Protein AF-0000000067843342 (afdb_homodimer)

InterPro domains:
  IPR032710 NTF2-like domain superfamily [SSF54427] (3-127)
  IPR037401 SnoaL-like domain [PF13474] (9-128)

Foldseek 3Di:
DDDPVQVQVVVLVVQLLVCVQVVPLCSNLVQADQQAWEAAADDDRIAGGSVRVSVVSVVVSVVDDAGKAWDWAPWDKDDDDFKIKIKTKIWIDGPVDSVGIFIKIKIWMWGDDPNGIHTRYIHIHFDADPVVRHGDGHDDD/DDDPVQVQVVVLVVQLLVCVQVVPLCSNLVQADQQAWEAAADDDRIDGGSVRVSVVSVVVSVVDDARKAWDWAPWDKDDDDFKIKIKTKIWIDGPVDSVGIFIKIKIWMWGDDPNGIHTRYIHIHFDADPVVRHGDGHDDD

pLDDT: mean 95.69, std 4.6, range [72.44, 98.94]

Sequence (282 aa):
MSTAAESEIRQLIERWMQAVRDRDIPGIIAPYADDIVAFDAIQALQFKGKSAYTAHWEMCMGMCTGPMVFELAQLTVHAAGDLALAHWLNRCGPGDDESQCGFMRATVGYRRQGGQWQVIHEHWSAPFDMETQKALFDLKPMSTAAESEIRQLIERWMQAVRDRDIPGIIAPYADDIVAFDAIQALQFKGKSAYTAHWEMCMGMCTGPMVFELAQLTVHAAGDLALAHWLNRCGPGDDESQCGFMRATVGYRRQGGQWQVIHEHWSAPFDMETQKALFDLKP

Radius of gyration: 18.17 Å; Cα contacts (8 Å, |Δi|>4): 603; chains: 2; bounding box: 48×44×40 Å

Nearest PDB structures (foldseek):
  3f7s-assembly1_A-2  TM=9.882E-01  e=3.149E-25  Pseudomonas putida KT2440
  2rgq-assembly1_A  TM=8.601E-01  e=6.912E-08  Nostoc punctiforme PCC 73102
  3gwr-assembly1_A  TM=8.677E-01  e=5.207E-08  Thiobacillus denitrificans ATCC 25259
  3h51-assembly1_B  TM=7.986E-01  e=3.572E-07  Xanthomonas campestris pv. campestris
  4j9a-assembly4_D  TM=7.157E-01  e=4.836E-06  Pseudomonas aeruginosa PAO1

Organism: Pseudomonas putida (strain ATCC 47054 / DSM 6125 / CFBP 8728 / NCIMB 11950 / KT2440) (NCBI:txid160488)

Secondary structure (DSSP, 8-state):
---HHHHHHHHHHHHHHHHHHTT-HHHHHTTEEEEEEEE-SBS-S-EESHHHHHHHHHHHHHH--S-EEEEEEEEEEEEETTEEEEEEEEEEEETT-GGG-EEEEEEEEEEEETTEEEEEEEEEE--B-TTT-BB------/---HHHHHHHHHHHHHHHHHHTT-HHHHHTTEEEEEEEE-SBS-S-EESHHHHHHHHHHHHHH--S-EEEEEEEEEEEEETTEEEEEEEEEEEETT-GGG-EEEEEEEEEEEETTEEEEEEEEEE--B-TTT-BBP-----

Structure (mmCIF, N/CA/C/O backbone):
data_AF-0000000067843342-model_v1
#
loop_
_entity.id
_entity.type
_entity.pdbx_description
1 polymer 'SnoaL-like domain-containing protein'
#
loop_
_atom_site.group_PDB
_atom_site.id
_atom_site.type_symbol
_atom_site.label_atom_id
_atom_site.label_alt_id
_atom_site.label_comp_id
_atom_site.label_asym_id
_atom_site.label_entity_id
_atom_site.label_seq_id
_atom_site.pdbx_PDB_ins_code
_atom_site.Cartn_x
_atom_site.Cartn_y
_atom_site.Cartn_z
_atom_site.occupancy
_atom_site.B_iso_or_equiv
_atom_site.auth_seq_id
_atom_site.auth_comp_id
_atom_site.auth_asym_id
_atom_site.auth_atom_id
_atom_site.pdbx_PDB_model_num
ATOM 1 N N . MET A 1 1 ? -6.754 -10.453 -22.312 1 72.69 1 MET A N 1
ATOM 2 C CA . MET A 1 1 ? -7.949 -10.992 -21.672 1 72.69 1 MET A CA 1
ATOM 3 C C . MET A 1 1 ? -7.68 -11.32 -20.203 1 72.69 1 MET A C 1
ATOM 5 O O . MET A 1 1 ? -6.625 -11.867 -19.875 1 72.69 1 MET A O 1
ATOM 9 N N . SER A 1 2 ? -8.508 -10.797 -19.188 1 81.06 2 SER A N 1
ATOM 10 C CA . SER A 1 2 ? -8.344 -11.102 -17.766 1 81.06 2 SER A CA 1
ATOM 11 C C . SER A 1 2 ? -8.594 -12.578 -17.484 1 81.06 2 SER A C 1
ATOM 13 O O . SER A 1 2 ? -9.438 -13.203 -18.125 1 81.06 2 SER A O 1
ATOM 15 N N . THR A 1 3 ? -7.773 -13.18 -16.719 1 91.5 3 THR A N 1
ATOM 16 C CA . THR A 1 3 ? -7.965 -14.562 -16.297 1 91.5 3 THR A CA 1
ATOM 17 C C . THR A 1 3 ? -9.211 -14.695 -15.43 1 91.5 3 THR A C 1
ATOM 19 O O . THR A 1 3 ? -9.773 -13.695 -14.984 1 91.5 3 THR A O 1
ATOM 22 N N . ALA A 1 4 ? -9.711 -15.984 -15.32 1 95.25 4 ALA A N 1
ATOM 23 C CA . ALA A 1 4 ? -10.859 -16.25 -14.461 1 95.25 4 ALA A CA 1
ATOM 24 C C . ALA A 1 4 ? -10.625 -15.703 -13.055 1 95.25 4 ALA A C 1
ATOM 26 O O . ALA A 1 4 ? -11.523 -15.102 -12.453 1 95.25 4 ALA A O 1
ATOM 27 N N . ALA A 1 5 ? -9.406 -15.938 -12.516 1 96.38 5 ALA A N 1
ATOM 28 C CA . ALA A 1 5 ? -9.055 -15.469 -11.18 1 96.38 5 ALA A CA 1
ATOM 29 C C . ALA A 1 5 ? -9.117 -13.945 -11.102 1 96.38 5 ALA A C 1
ATOM 31 O O . ALA A 1 5 ? -9.633 -13.391 -10.133 1 96.38 5 ALA A O 1
ATOM 32 N N . GLU A 1 6 ? -8.594 -13.242 -12.094 1 97.75 6 GLU A N 1
ATOM 33 C CA . GLU A 1 6 ? -8.641 -11.789 -12.125 1 97.75 6 GLU A CA 1
ATOM 34 C C . GLU A 1 6 ? -10.086 -11.281 -12.164 1 97.75 6 GLU A C 1
ATOM 36 O O . GLU A 1 6 ? -10.422 -10.297 -11.508 1 97.75 6 GLU A O 1
ATOM 41 N N . SER A 1 7 ? -10.914 -11.945 -12.93 1 97.62 7 SER A N 1
ATOM 42 C CA . SER A 1 7 ? -12.32 -11.578 -13.008 1 97.62 7 SER A CA 1
ATOM 43 C C . SER A 1 7 ? -13.016 -11.758 -11.656 1 97.62 7 SER A C 1
ATOM 45 O O . SER A 1 7 ? -13.836 -10.93 -11.258 1 97.62 7 SER A O 1
ATOM 47 N N . GLU A 1 8 ? -12.719 -12.852 -10.984 1 97.69 8 GLU A N 1
ATOM 48 C CA . GLU A 1 8 ? -13.281 -13.094 -9.656 1 97.69 8 GLU A CA 1
ATOM 49 C C . GLU A 1 8 ? -12.875 -12 -8.672 1 97.69 8 GLU A C 1
ATOM 51 O O . GLU A 1 8 ? -13.695 -11.547 -7.871 1 97.69 8 GLU A O 1
ATOM 56 N N . ILE A 1 9 ? -11.633 -11.57 -8.742 1 98.62 9 ILE A N 1
ATOM 57 C CA . ILE A 1 9 ? -11.125 -10.523 -7.867 1 98.62 9 ILE A CA 1
ATOM 58 C C . ILE A 1 9 ? -11.828 -9.203 -8.188 1 98.62 9 ILE A C 1
ATOM 60 O O . ILE A 1 9 ? -12.227 -8.469 -7.273 1 98.62 9 ILE A O 1
ATOM 64 N N . ARG A 1 10 ? -12 -8.891 -9.477 1 98.44 10 ARG A N 1
ATOM 65 C CA . ARG A 1 10 ? -12.695 -7.664 -9.867 1 98.44 10 ARG A CA 1
ATOM 66 C C . ARG A 1 10 ? -14.125 -7.652 -9.336 1 98.44 10 ARG A C 1
ATOM 68 O O . ARG A 1 10 ? -14.602 -6.625 -8.852 1 98.44 10 ARG A O 1
ATOM 75 N N . GLN A 1 11 ? -14.773 -8.758 -9.414 1 98 11 GLN A N 1
ATOM 76 C CA . GLN A 1 11 ? -16.141 -8.867 -8.898 1 98 11 GLN A CA 1
ATOM 77 C C . GLN A 1 11 ? -16.156 -8.695 -7.383 1 98 11 GLN A C 1
ATOM 79 O O . GLN A 1 11 ? -17.062 -8.055 -6.84 1 98 11 GLN A O 1
ATOM 84 N N . LEU A 1 12 ? -15.211 -9.32 -6.723 1 98.38 12 LEU A N 1
ATOM 85 C CA . LEU A 1 12 ? -15.094 -9.18 -5.277 1 98.38 12 LEU A CA 1
ATOM 86 C C . LEU A 1 12 ? -14.906 -7.719 -4.883 1 98.38 12 LEU A C 1
ATOM 88 O O . LEU A 1 12 ? -15.523 -7.242 -3.928 1 98.38 12 LEU A O 1
ATOM 92 N N . ILE A 1 13 ? -14.062 -7.02 -5.621 1 98.81 13 ILE A N 1
ATOM 93 C CA . ILE A 1 13 ? -13.805 -5.613 -5.344 1 98.81 13 ILE A CA 1
ATOM 94 C C . ILE A 1 13 ? -15.07 -4.793 -5.57 1 98.81 13 ILE A C 1
ATOM 96 O O . ILE A 1 13 ? -15.414 -3.928 -4.758 1 98.81 13 ILE A O 1
ATOM 100 N N . GLU A 1 14 ? -15.781 -5.051 -6.605 1 98.31 14 GLU A N 1
ATOM 101 C CA . GLU A 1 14 ? -17.016 -4.332 -6.902 1 98.31 14 GLU A CA 1
ATOM 102 C C . GLU A 1 14 ? -18.047 -4.516 -5.789 1 98.31 14 GLU A C 1
ATOM 104 O O . GLU A 1 14 ? -18.688 -3.555 -5.363 1 98.31 14 GLU A O 1
ATOM 109 N N . ARG A 1 15 ? -18.203 -5.746 -5.383 1 98.31 15 ARG A N 1
ATOM 110 C CA . ARG A 1 15 ? -19.125 -6.027 -4.289 1 98.31 15 ARG A CA 1
ATOM 111 C C . ARG A 1 15 ? -18.688 -5.316 -3.012 1 98.31 15 ARG A C 1
ATOM 113 O O . ARG A 1 15 ? -19.531 -4.785 -2.275 1 98.31 15 ARG A O 1
ATOM 120 N N . TRP A 1 16 ? -17.438 -5.367 -2.748 1 98.69 16 TRP A N 1
ATOM 121 C CA . TRP A 1 16 ? -16.891 -4.719 -1.554 1 98.69 16 TRP A CA 1
ATOM 122 C C . TRP A 1 16 ? -17.141 -3.215 -1.598 1 98.69 16 TRP A C 1
ATOM 124 O O . TRP A 1 16 ? -17.531 -2.613 -0.599 1 98.69 16 TRP A O 1
ATOM 134 N N . MET A 1 17 ? -16.922 -2.6 -2.725 1 98.12 17 MET A N 1
ATOM 135 C CA . MET A 1 17 ? -17.156 -1.17 -2.902 1 98.12 17 MET A CA 1
ATOM 136 C C . MET A 1 17 ? -18.609 -0.812 -2.59 1 98.12 17 MET A C 1
ATOM 138 O O . MET A 1 17 ? -18.875 0.194 -1.93 1 98.12 17 MET A O 1
ATOM 142 N N . GLN A 1 18 ? -19.469 -1.615 -3.104 1 97.62 18 GLN A N 1
ATOM 143 C CA . GLN A 1 18 ? -20.875 -1.386 -2.834 1 97.62 18 GLN A CA 1
ATOM 144 C C . GLN A 1 18 ? -21.188 -1.503 -1.344 1 97.62 18 GLN A C 1
ATOM 146 O O . GLN A 1 18 ? -21.969 -0.72 -0.801 1 97.62 18 GLN A O 1
ATOM 151 N N . ALA A 1 19 ? -20.609 -2.52 -0.667 1 97.81 19 ALA A N 1
ATOM 152 C CA . ALA A 1 19 ? -20.781 -2.674 0.774 1 97.81 19 ALA A CA 1
ATOM 153 C C . ALA A 1 19 ? -20.328 -1.424 1.52 1 97.81 19 ALA A C 1
ATOM 155 O O . ALA A 1 19 ? -20.969 -0.996 2.482 1 97.81 19 ALA A O 1
ATOM 156 N N . VAL A 1 20 ? -19.219 -0.794 1.142 1 97 20 VAL A N 1
ATOM 157 C CA . VAL A 1 20 ? -18.703 0.422 1.769 1 97 20 VAL A CA 1
ATOM 158 C C . VAL A 1 20 ? -19.703 1.563 1.56 1 97 20 VAL A C 1
ATOM 160 O O . VAL A 1 20 ? -20.078 2.254 2.512 1 97 20 VAL A O 1
ATOM 163 N N . ARG A 1 21 ? -20.188 1.735 0.345 1 95.31 21 ARG A N 1
ATOM 164 C CA . ARG A 1 21 ? -21.125 2.812 0.047 1 95.31 21 ARG A CA 1
ATOM 165 C C . ARG A 1 21 ? -22.422 2.639 0.827 1 95.31 21 ARG A C 1
ATOM 167 O O . ARG A 1 21 ? -23.047 3.621 1.221 1 95.31 21 ARG A O 1
ATOM 174 N N . ASP A 1 22 ? -22.781 1.417 1.059 1 94.69 22 ASP A N 1
ATOM 175 C CA . ASP A 1 22 ? -24.016 1.106 1.792 1 94.69 22 ASP A CA 1
ATOM 176 C C . ASP A 1 22 ? -23.766 1.147 3.299 1 94.69 22 ASP A C 1
ATOM 178 O O . ASP A 1 22 ? -24.703 0.966 4.086 1 94.69 22 ASP A O 1
ATOM 182 N N . ARG A 1 23 ? -22.562 1.265 3.697 1 94.56 23 ARG A N 1
ATOM 183 C CA . ARG A 1 23 ? -22.172 1.222 5.105 1 94.56 23 ARG A CA 1
ATOM 184 C C . ARG A 1 23 ? -22.562 -0.112 5.734 1 94.56 23 ARG A C 1
ATOM 186 O O . ARG A 1 23 ? -23.078 -0.149 6.852 1 94.56 23 ARG A O 1
ATOM 193 N N . ASP A 1 24 ? -22.438 -1.114 4.957 1 95.94 24 ASP A N 1
ATOM 194 C CA . ASP A 1 24 ? -22.734 -2.484 5.363 1 95.94 24 ASP A CA 1
ATOM 195 C C . ASP A 1 24 ? -21.516 -3.152 5.984 1 95.94 24 ASP A C 1
ATOM 197 O O . ASP A 1 24 ? -20.766 -3.848 5.297 1 95.94 24 ASP A O 1
ATOM 201 N N . ILE A 1 25 ? -21.344 -3.045 7.305 1 96.94 25 ILE A N 1
ATOM 202 C CA . ILE A 1 25 ? -20.141 -3.494 7.996 1 96.94 25 ILE A CA 1
ATOM 203 C C . ILE A 1 25 ? -19.953 -4.996 7.789 1 96.94 25 ILE A C 1
ATOM 205 O O . ILE A 1 25 ? -18.875 -5.449 7.402 1 96.94 25 ILE A O 1
ATOM 209 N N . PRO A 1 26 ? -20.953 -5.82 7.941 1 98 26 PRO A N 1
ATOM 210 C CA . PRO A 1 26 ? -20.766 -7.246 7.68 1 98 26 PRO A CA 1
ATOM 211 C C . PRO A 1 26 ? -20.281 -7.523 6.258 1 98 26 PRO A C 1
ATOM 213 O O . PRO A 1 26 ? -19.438 -8.398 6.047 1 98 26 PRO A O 1
ATOM 216 N N . GLY A 1 27 ? -20.828 -6.812 5.281 1 98.31 27 GLY A N 1
ATOM 217 C CA . GLY A 1 27 ? -20.375 -6.961 3.902 1 98.31 27 GLY A CA 1
ATOM 218 C C . GLY A 1 27 ? -18.938 -6.523 3.689 1 98.31 27 GLY A C 1
ATOM 219 O O . GLY A 1 27 ? -18.234 -7.086 2.852 1 98.31 27 GLY A O 1
ATOM 220 N N . ILE A 1 28 ? -18.547 -5.465 4.43 1 98.38 28 ILE A N 1
ATOM 221 C CA . ILE A 1 28 ? -17.203 -4.93 4.324 1 98.38 28 ILE A CA 1
ATOM 222 C C . ILE A 1 28 ? -16.203 -5.945 4.867 1 98.38 28 ILE A C 1
ATOM 224 O O . ILE A 1 28 ? -15.172 -6.211 4.238 1 98.38 28 ILE A O 1
ATOM 228 N N . ILE A 1 29 ? -16.469 -6.582 5.945 1 98.19 29 ILE A N 1
ATOM 229 C CA . ILE A 1 29 ? -15.438 -7.367 6.617 1 98.19 29 ILE A CA 1
ATOM 230 C C . ILE A 1 29 ? -15.492 -8.812 6.125 1 98.19 29 ILE A C 1
ATOM 232 O O . ILE A 1 29 ? -14.57 -9.594 6.375 1 98.19 29 ILE A O 1
ATOM 236 N N . ALA A 1 30 ? -16.531 -9.234 5.414 1 97.81 30 ALA A N 1
ATOM 237 C CA . ALA A 1 30 ? -16.781 -10.609 4.988 1 97.81 30 ALA A CA 1
ATOM 238 C C . ALA A 1 30 ? -15.578 -11.18 4.238 1 97.81 30 ALA A C 1
ATOM 240 O O . ALA A 1 30 ? -15.164 -12.312 4.484 1 97.81 30 ALA A O 1
ATOM 241 N N . PRO A 1 31 ? -14.992 -10.422 3.41 1 98.31 31 PRO A N 1
ATOM 242 C CA . PRO A 1 31 ? -13.922 -11.039 2.623 1 98.31 31 PRO A CA 1
ATOM 243 C C . PRO A 1 31 ? -12.586 -11.055 3.357 1 98.31 31 PRO A C 1
ATOM 245 O O . PRO A 1 31 ? -11.602 -11.609 2.852 1 98.31 31 PRO A O 1
ATOM 248 N N . TYR A 1 32 ? -12.477 -10.469 4.531 1 98.56 32 TYR A N 1
ATOM 249 C CA . TYR A 1 32 ? -11.195 -10.383 5.223 1 98.56 32 TYR A CA 1
ATOM 250 C C . TYR A 1 32 ? -10.781 -11.734 5.777 1 98.56 32 TYR A C 1
ATOM 252 O O . TYR A 1 32 ? -11.609 -12.477 6.316 1 98.56 32 TYR A O 1
ATOM 260 N N . ALA A 1 33 ? -9.562 -12.117 5.602 1 98.44 33 ALA A N 1
ATOM 261 C CA . ALA A 1 33 ? -8.992 -13.258 6.324 1 98.44 33 ALA A CA 1
ATOM 262 C C . ALA A 1 33 ? -8.922 -12.969 7.824 1 98.44 33 ALA A C 1
ATOM 264 O O . ALA A 1 33 ? -8.781 -11.82 8.234 1 98.44 33 ALA A O 1
ATOM 265 N N . ASP A 1 34 ? -8.914 -13.992 8.641 1 97.5 34 ASP A N 1
ATOM 266 C CA . ASP A 1 34 ? -8.859 -13.844 10.094 1 97.5 34 ASP A CA 1
ATOM 267 C C . ASP A 1 34 ? -7.555 -13.172 10.523 1 97.5 34 ASP A C 1
ATOM 269 O O . ASP A 1 34 ? -7.531 -12.414 11.492 1 97.5 34 ASP A O 1
ATOM 273 N N . ASP A 1 35 ? -6.477 -13.414 9.789 1 97.69 35 ASP A N 1
ATOM 274 C CA . ASP A 1 35 ? -5.156 -12.922 10.18 1 97.69 35 ASP A CA 1
ATOM 275 C C . ASP A 1 35 ? -4.715 -11.766 9.281 1 97.69 35 ASP A C 1
ATOM 277 O O . ASP A 1 35 ? -3.52 -11.562 9.062 1 97.69 35 ASP A O 1
ATOM 281 N N . ILE A 1 36 ? -5.672 -11.039 8.695 1 98.62 36 ILE A N 1
ATOM 282 C CA . ILE A 1 36 ? -5.363 -9.891 7.84 1 98.62 36 ILE A CA 1
ATOM 283 C C . ILE A 1 36 ? -4.426 -8.938 8.578 1 98.62 36 ILE A C 1
ATOM 285 O O . ILE A 1 36 ? -4.562 -8.734 9.789 1 98.62 36 ILE A O 1
ATOM 289 N N . VAL A 1 37 ? -3.496 -8.398 7.91 1 98.88 37 VAL A N 1
ATOM 290 C CA . VAL A 1 37 ? -2.723 -7.238 8.336 1 98.88 37 VAL A CA 1
ATOM 291 C C . VAL A 1 37 ? -3.07 -6.035 7.457 1 98.88 37 VAL A C 1
ATOM 293 O O . VAL A 1 37 ? -2.857 -6.062 6.242 1 98.88 37 VAL A O 1
ATOM 296 N N . ALA A 1 38 ? -3.586 -5.008 8.094 1 98.88 38 ALA A N 1
ATOM 297 C CA . ALA A 1 38 ? -4.07 -3.861 7.328 1 98.88 38 ALA A CA 1
ATOM 298 C C . ALA A 1 38 ? -3.295 -2.596 7.688 1 98.88 38 ALA A C 1
ATOM 300 O O . ALA A 1 38 ? -3 -2.354 8.859 1 98.88 38 ALA A O 1
ATOM 301 N N . PHE A 1 39 ? -2.842 -1.889 6.707 1 98.88 39 PHE A N 1
ATOM 302 C CA . PHE A 1 39 ? -2.307 -0.535 6.793 1 98.88 39 PHE A CA 1
ATOM 303 C C . PHE A 1 39 ? -3.348 0.488 6.352 1 98.88 39 PHE A C 1
ATOM 305 O O . PHE A 1 39 ? -3.408 0.85 5.172 1 98.88 39 PHE A O 1
ATOM 312 N N . ASP A 1 40 ? -4.238 0.906 7.273 1 98.38 40 ASP A N 1
ATOM 313 C CA . ASP A 1 40 ? -5.238 1.904 6.918 1 98.38 40 ASP A CA 1
ATOM 314 C C . ASP A 1 40 ? -4.633 3.305 6.883 1 98.38 40 ASP A C 1
ATOM 316 O O . ASP A 1 40 ? -3.523 3.52 7.375 1 98.38 40 ASP A O 1
ATOM 320 N N . ALA A 1 41 ? -5.371 4.27 6.344 1 97.19 41 ALA A N 1
ATOM 321 C CA . ALA A 1 41 ? -4.852 5.617 6.113 1 97.19 41 ALA A CA 1
ATOM 322 C C . ALA A 1 41 ? -4.777 6.406 7.418 1 97.19 41 ALA A C 1
ATOM 324 O O . ALA A 1 41 ? -4.004 7.359 7.531 1 97.19 41 ALA A O 1
ATOM 325 N N . ILE A 1 42 ? -5.566 5.941 8.391 1 94.19 42 ILE A N 1
ATOM 326 C CA . ILE A 1 42 ? -5.699 6.855 9.523 1 94.19 42 ILE A CA 1
ATOM 327 C C . ILE A 1 42 ? -5.41 6.113 10.828 1 94.19 42 ILE A C 1
ATOM 329 O O . ILE A 1 42 ? -5.613 4.902 10.914 1 94.19 42 ILE A O 1
ATOM 333 N N . GLN A 1 43 ? -4.836 6.828 11.734 1 92.31 43 GLN A N 1
ATOM 334 C CA . GLN A 1 43 ? -4.82 6.59 13.18 1 92.31 43 GLN A CA 1
ATOM 335 C C . GLN A 1 43 ? -3.684 5.648 13.57 1 92.31 43 GLN A C 1
ATOM 337 O O . GLN A 1 43 ? -2.83 6.004 14.383 1 92.31 43 GLN A O 1
ATOM 342 N N . ALA A 1 44 ? -3.656 4.383 13.07 1 96 44 ALA A N 1
ATOM 343 C CA . ALA A 1 44 ? -2.703 3.4 13.578 1 96 44 ALA A CA 1
ATOM 344 C C . ALA A 1 44 ? -1.692 3.006 12.508 1 96 44 ALA A C 1
ATOM 346 O O . ALA A 1 44 ? -1.978 3.104 11.312 1 96 44 ALA A O 1
ATOM 347 N N . LEU A 1 45 ? -0.603 2.59 12.977 1 98 45 LEU A N 1
ATOM 348 C CA . LEU A 1 45 ? 0.448 2.105 12.086 1 98 45 LEU A CA 1
ATOM 349 C C . LEU A 1 45 ? -0.011 0.862 11.336 1 98 45 LEU A C 1
ATOM 351 O O . LEU A 1 45 ? 0.314 0.691 10.156 1 98 45 LEU A O 1
ATOM 355 N N . GLN A 1 46 ? -0.703 -0.006 12.008 1 98.62 46 GLN A N 1
ATOM 356 C CA . GLN A 1 46 ? -1.224 -1.235 11.422 1 98.62 46 GLN A CA 1
ATOM 357 C C . GLN A 1 46 ? -2.334 -1.83 12.281 1 98.62 46 GLN A C 1
ATOM 359 O O . GLN A 1 46 ? -2.438 -1.524 13.469 1 98.62 46 GLN A O 1
ATOM 364 N N . PHE A 1 47 ? -3.205 -2.604 11.695 1 98.62 47 PHE A N 1
ATOM 365 C CA . PHE A 1 47 ? -4.199 -3.447 12.344 1 98.62 47 PHE A CA 1
ATOM 366 C C . PHE A 1 47 ? -3.939 -4.918 12.047 1 98.62 47 PHE A C 1
ATOM 368 O O . PHE A 1 47 ? -3.812 -5.309 10.883 1 98.62 47 PHE A O 1
ATOM 375 N N . LYS A 1 48 ? -3.857 -5.703 13.125 1 98.44 48 LYS A N 1
ATOM 376 C CA . LYS A 1 48 ? -3.625 -7.137 12.969 1 98.44 48 LYS A CA 1
ATOM 377 C C . LYS A 1 48 ? -4.859 -7.938 13.367 1 98.44 48 LYS A C 1
ATOM 379 O O . LYS A 1 48 ? -5.289 -7.887 14.523 1 98.44 48 LYS A O 1
ATOM 384 N N . GLY A 1 49 ? -5.344 -8.602 12.344 1 98.62 49 GLY A N 1
ATOM 385 C CA . GLY A 1 49 ? -6.492 -9.461 12.594 1 98.62 49 GLY A CA 1
ATOM 386 C C . GLY A 1 49 ? -7.812 -8.812 12.227 1 98.62 49 GLY A C 1
ATOM 387 O O . GLY A 1 49 ? -7.973 -7.602 12.359 1 98.62 49 GLY A O 1
ATOM 388 N N . LYS A 1 50 ? -8.75 -9.672 11.914 1 98.38 50 LYS A N 1
ATOM 389 C CA . LYS A 1 50 ? -10.062 -9.258 11.422 1 98.38 50 LYS A CA 1
ATOM 390 C C . LYS A 1 50 ? -10.836 -8.492 12.492 1 98.38 50 LYS A C 1
ATOM 392 O O . LYS A 1 50 ? -11.508 -7.5 12.188 1 98.38 50 LYS A O 1
ATOM 397 N N . SER A 1 51 ? -10.75 -8.898 13.68 1 98.25 51 SER A N 1
ATOM 398 C CA . SER A 1 51 ? -11.484 -8.25 14.766 1 98.25 51 SER A CA 1
ATOM 399 C C . SER A 1 51 ? -11.039 -6.805 14.945 1 98.25 51 SER A C 1
ATOM 401 O O . SER A 1 51 ? -11.867 -5.895 15 1 98.25 51 SER A O 1
ATOM 403 N N . ALA A 1 52 ? -9.734 -6.586 15.031 1 98.25 52 ALA A N 1
ATOM 404 C CA . ALA A 1 52 ? -9.188 -5.238 15.203 1 98.25 52 ALA A CA 1
ATOM 405 C C . ALA A 1 52 ? -9.578 -4.34 14.031 1 98.25 52 ALA A C 1
ATOM 407 O O . ALA A 1 52 ? -9.93 -3.174 14.234 1 98.25 52 ALA A O 1
ATOM 408 N N . TYR A 1 53 ? -9.578 -4.875 12.883 1 98.5 53 TYR A N 1
ATOM 409 C CA . TYR A 1 53 ? -9.867 -4.062 11.711 1 98.5 53 TYR A CA 1
ATOM 410 C C . TYR A 1 53 ? -11.359 -3.783 11.586 1 98.5 53 TYR A C 1
ATOM 412 O O . TYR A 1 53 ? -11.766 -2.711 11.133 1 98.5 53 TYR A O 1
ATOM 420 N N . THR A 1 54 ? -12.086 -4.773 12.016 1 98.25 54 THR A N 1
ATOM 421 C CA . THR A 1 54 ? -13.531 -4.555 12.086 1 98.25 54 THR A CA 1
ATOM 422 C C . THR A 1 54 ? -13.859 -3.391 13.016 1 98.25 54 THR A C 1
ATOM 424 O O . THR A 1 54 ? -14.641 -2.51 12.664 1 98.25 54 THR A O 1
ATOM 427 N N . ALA A 1 55 ? -13.242 -3.373 14.133 1 98.06 55 ALA A N 1
ATOM 428 C CA . ALA A 1 55 ? -13.461 -2.289 15.086 1 98.06 55 ALA A CA 1
ATOM 429 C C . ALA A 1 55 ? -13.086 -0.94 14.477 1 98.06 55 ALA A C 1
ATOM 431 O O . ALA A 1 55 ? -13.758 0.065 14.719 1 98.06 55 ALA A O 1
ATOM 432 N N . HIS A 1 56 ? -12.055 -0.94 13.742 1 97.56 56 HIS A N 1
ATOM 433 C CA . HIS A 1 56 ? -11.625 0.283 13.07 1 97.56 56 HIS A CA 1
ATOM 434 C C . HIS A 1 56 ? -12.656 0.742 12.047 1 97.56 56 HIS A C 1
ATOM 436 O O . HIS A 1 56 ? -13 1.925 11.984 1 97.56 56 HIS A O 1
ATOM 442 N N . TRP A 1 57 ? -13.156 -0.151 11.234 1 97.06 57 TRP A N 1
ATOM 443 C CA . TRP A 1 57 ? -14.18 0.172 10.25 1 97.06 57 TRP A CA 1
ATOM 444 C C . TRP A 1 57 ? -15.438 0.699 10.93 1 97.06 57 TRP A C 1
ATOM 446 O O . TRP A 1 57 ? -16.062 1.652 10.453 1 97.06 57 TRP A O 1
ATOM 456 N N . GLU A 1 58 ? -15.812 0.06 12.031 1 96.62 58 GLU A N 1
ATOM 457 C CA . GLU A 1 58 ? -16.984 0.501 12.789 1 96.62 58 GLU A CA 1
ATOM 458 C C . GLU A 1 58 ? -16.797 1.93 13.297 1 96.62 58 GLU A C 1
ATOM 460 O O . GLU A 1 58 ? -17.719 2.748 13.195 1 96.62 58 GLU A O 1
ATOM 465 N N . MET A 1 59 ? -15.664 2.164 13.789 1 94.56 59 MET A N 1
ATOM 466 C CA . MET A 1 59 ? -15.352 3.508 14.273 1 94.56 59 MET A CA 1
ATOM 467 C C . MET A 1 59 ? -15.438 4.523 13.133 1 94.56 59 MET A C 1
ATOM 469 O O . MET A 1 59 ? -16.094 5.555 13.266 1 94.56 59 MET A O 1
ATOM 473 N N . CYS A 1 60 ? -14.836 4.301 12.008 1 93 60 CYS A N 1
ATOM 474 C CA . CYS A 1 60 ? -14.805 5.215 10.875 1 93 60 CYS A CA 1
ATOM 475 C C . CYS A 1 60 ? -16.203 5.457 10.328 1 93 60 CYS A C 1
ATOM 477 O O . CYS A 1 60 ? -16.578 6.598 10.055 1 93 60 CYS A O 1
ATOM 479 N N . MET A 1 61 ? -16.953 4.406 10.203 1 91.88 61 MET A N 1
ATOM 480 C CA . MET A 1 61 ? -18.297 4.512 9.656 1 91.88 61 MET A CA 1
ATOM 481 C C . MET A 1 61 ? -19.203 5.273 10.609 1 91.88 61 MET A C 1
ATOM 483 O O . MET A 1 61 ? -20.141 5.965 10.172 1 91.88 61 MET A O 1
ATOM 487 N N . GLY A 1 62 ? -18.969 5.105 11.844 1 88.81 62 GLY A N 1
ATOM 488 C CA . GLY A 1 62 ? -19.75 5.816 12.836 1 88.81 62 GLY A CA 1
ATOM 489 C C . GLY A 1 62 ? -19.484 7.312 12.844 1 88.81 62 GLY A C 1
ATOM 490 O O . GLY A 1 62 ? -20.359 8.094 13.219 1 88.81 62 GLY A O 1
ATOM 491 N N . MET A 1 63 ? -18.375 7.723 12.422 1 84.44 63 MET A N 1
ATOM 492 C CA . MET A 1 63 ? -17.984 9.133 12.406 1 84.44 63 MET A CA 1
ATOM 493 C C . MET A 1 63 ? -18.516 9.82 11.148 1 84.44 63 MET A C 1
ATOM 495 O O . MET A 1 63 ? -18.625 11.047 11.109 1 84.44 63 MET A O 1
ATOM 499 N N . CYS A 1 64 ? -18.922 9.078 10.188 1 78.06 64 CYS A N 1
ATOM 500 C CA . CYS A 1 64 ? -19.391 9.625 8.914 1 78.06 64 CYS A CA 1
ATOM 501 C C . CYS A 1 64 ? -20.844 9.281 8.664 1 78.06 64 CYS A C 1
ATOM 503 O O . CYS A 1 64 ? -21.188 8.109 8.484 1 78.06 64 CYS A O 1
ATOM 505 N N . THR A 1 65 ? -21.781 10.117 8.672 1 75.5 65 THR A N 1
ATOM 506 C CA . THR A 1 65 ? -23.203 9.773 8.625 1 75.5 65 THR A CA 1
ATOM 507 C C . THR A 1 65 ? -23.828 10.258 7.324 1 75.5 65 THR A C 1
ATOM 509 O O . THR A 1 65 ? -24.891 9.766 6.914 1 75.5 65 THR A O 1
ATOM 512 N N . GLY A 1 66 ? -23.188 10.844 6.516 1 79.25 66 GLY A N 1
ATOM 513 C CA . GLY A 1 66 ? -23.75 11.391 5.293 1 79.25 66 GLY A CA 1
ATOM 514 C C . GLY A 1 66 ? -23.391 10.586 4.059 1 79.25 66 GLY A C 1
ATOM 515 O O . GLY A 1 66 ? -22.766 9.531 4.16 1 79.25 66 GLY A O 1
ATOM 516 N N . PRO A 1 67 ? -24.172 10.953 2.957 1 88.88 67 PRO A N 1
ATOM 517 C CA . PRO A 1 67 ? -23.781 10.297 1.708 1 88.88 67 PRO A CA 1
ATOM 518 C C . PRO A 1 67 ? -22.281 10.289 1.487 1 88.88 67 PRO A C 1
ATOM 520 O O . PRO A 1 67 ? -21.594 11.234 1.882 1 88.88 67 PRO A O 1
ATOM 523 N N . MET A 1 68 ? -21.844 9.25 0.963 1 93.06 68 MET A N 1
ATOM 524 C CA . MET A 1 68 ? -20.406 9.062 0.778 1 93.06 68 MET A CA 1
ATOM 525 C C . MET A 1 68 ? -20.078 8.844 -0.692 1 93.06 68 MET A C 1
ATOM 527 O O . MET A 1 68 ? -20.797 8.125 -1.396 1 93.06 68 MET A O 1
ATOM 531 N N . VAL A 1 69 ? -19.094 9.555 -1.13 1 95.25 69 VAL A N 1
ATOM 532 C CA . VAL A 1 69 ? -18.453 9.203 -2.389 1 95.25 69 VAL A CA 1
ATOM 533 C C . VAL A 1 69 ? -17.344 8.18 -2.129 1 95.25 69 VAL A C 1
ATOM 535 O O . VAL A 1 69 ? -16.5 8.375 -1.244 1 95.25 69 VAL A O 1
ATOM 538 N N . PHE A 1 70 ? -17.375 7.098 -2.762 1 97.06 70 PHE A N 1
ATOM 539 C CA . PHE A 1 70 ? -16.375 6.027 -2.713 1 97.06 70 PHE A CA 1
ATOM 540 C C . PHE A 1 70 ? -16.312 5.293 -4.047 1 97.06 70 PHE A C 1
ATOM 542 O O . PHE A 1 70 ? -17.047 4.328 -4.266 1 97.06 70 PHE A O 1
ATOM 549 N N . GLU A 1 71 ? -15.312 5.727 -4.91 1 97.5 71 GLU A N 1
ATOM 550 C CA . GLU A 1 71 ? -15.336 5.309 -6.309 1 97.5 71 GLU A CA 1
ATOM 551 C C . GLU A 1 71 ? -13.961 4.82 -6.758 1 97.5 71 GLU A C 1
ATOM 553 O O . GLU A 1 71 ? -12.945 5.457 -6.473 1 97.5 71 GLU A O 1
ATOM 558 N N . LEU A 1 72 ? -14.07 3.805 -7.43 1 97.81 72 LEU A N 1
ATOM 559 C CA . LEU A 1 72 ? -12.875 3.146 -7.945 1 97.81 72 LEU A CA 1
ATOM 560 C C . LEU A 1 72 ? -12.414 3.799 -9.242 1 97.81 72 LEU A C 1
ATOM 562 O O . LEU A 1 72 ? -13.211 4.02 -10.148 1 97.81 72 LEU A O 1
ATOM 566 N N . ALA A 1 73 ? -11.141 4.145 -9.297 1 98.19 73 ALA A N 1
ATOM 567 C CA . ALA A 1 73 ? -10.508 4.641 -10.516 1 98.19 73 ALA A CA 1
ATOM 568 C C . ALA A 1 73 ? -9.203 3.906 -10.805 1 98.19 73 ALA A C 1
ATOM 570 O O . ALA A 1 73 ? -8.43 3.633 -9.883 1 98.19 73 ALA A O 1
ATOM 571 N N . GLN A 1 74 ? -8.93 3.451 -12.102 1 98.5 74 GLN A N 1
ATOM 572 C CA . GLN A 1 74 ? -7.672 2.9 -12.602 1 98.5 74 GLN A CA 1
ATOM 573 C C . GLN A 1 74 ? -7.312 1.605 -11.883 1 98.5 74 GLN A C 1
ATOM 575 O O . GLN A 1 74 ? -6.191 1.454 -11.391 1 98.5 74 GLN A O 1
ATOM 580 N N . LEU A 1 75 ? -8.227 0.7 -11.828 1 98.75 75 LEU A N 1
ATOM 581 C CA . LEU A 1 75 ? -8.047 -0.596 -11.188 1 98.75 75 LEU A CA 1
ATOM 582 C C . LEU A 1 75 ? -7.121 -1.485 -12.008 1 98.75 75 LEU A C 1
ATOM 584 O O . LEU A 1 75 ? -7.297 -1.623 -13.219 1 98.75 75 LEU 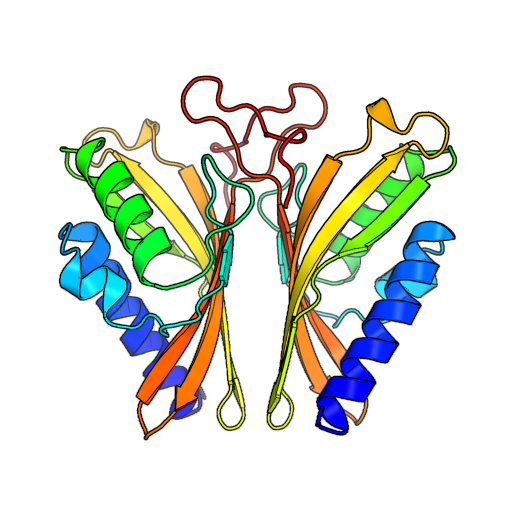A O 1
ATOM 588 N N . THR A 1 76 ? -6.094 -1.971 -11.391 1 98.75 76 THR A N 1
ATOM 589 C CA . THR A 1 76 ? -5.254 -3.035 -11.93 1 98.75 76 THR A CA 1
ATOM 590 C C . THR A 1 76 ? -5.328 -4.281 -11.047 1 98.75 76 THR A C 1
ATOM 592 O O . THR A 1 76 ? -5.285 -4.18 -9.82 1 98.75 76 THR A O 1
ATOM 595 N N . VAL A 1 77 ? -5.52 -5.438 -11.695 1 98.75 77 VAL A N 1
ATOM 596 C CA . VAL A 1 77 ? -5.598 -6.703 -10.977 1 98.75 77 VAL A CA 1
ATOM 597 C C . VAL A 1 77 ? -4.625 -7.711 -11.586 1 98.75 77 VAL A C 1
ATOM 599 O O . VAL A 1 77 ? -4.57 -7.871 -12.805 1 98.75 77 VAL A O 1
ATOM 602 N N . HIS A 1 78 ? -3.826 -8.289 -10.688 1 98.31 78 HIS A N 1
ATOM 603 C CA . HIS A 1 78 ? -2.973 -9.422 -11.031 1 98.31 78 HIS A CA 1
ATOM 604 C C . HIS A 1 78 ? -3.352 -10.656 -10.219 1 98.31 78 HIS A C 1
ATOM 606 O O . HIS A 1 78 ? -3.602 -10.57 -9.016 1 98.31 78 HIS A O 1
ATOM 612 N N . ALA A 1 79 ? -3.43 -11.781 -10.883 1 97.94 79 ALA A N 1
ATOM 613 C CA . ALA A 1 79 ? -3.666 -13.031 -10.164 1 97.94 79 ALA A CA 1
ATOM 614 C C . ALA A 1 79 ? -2.826 -14.164 -10.742 1 97.94 79 ALA A C 1
ATOM 616 O O . ALA A 1 79 ? -2.65 -14.258 -11.961 1 97.94 79 ALA A O 1
ATOM 617 N N . ALA A 1 80 ? -2.266 -14.969 -9.93 1 95.5 80 ALA A N 1
ATOM 618 C CA . ALA A 1 80 ? -1.504 -16.172 -10.266 1 95.5 80 ALA A CA 1
ATOM 619 C C . ALA A 1 80 ? -1.622 -17.219 -9.172 1 95.5 80 ALA A C 1
ATOM 621 O O . ALA A 1 80 ? -1.319 -16.953 -8.008 1 95.5 80 ALA A O 1
ATOM 622 N N . GLY A 1 81 ? -2.043 -18.406 -9.586 1 94.12 81 GLY A N 1
ATOM 623 C CA . GLY A 1 81 ? -2.293 -19.422 -8.57 1 94.12 81 GLY A CA 1
ATOM 624 C C . GLY A 1 81 ? -3.314 -19 -7.535 1 94.12 81 GLY A C 1
ATOM 625 O O . GLY A 1 81 ? -4.418 -18.562 -7.887 1 94.12 81 GLY A O 1
ATOM 626 N N . ASP A 1 82 ? -2.893 -19.047 -6.246 1 96.81 82 ASP A N 1
ATOM 627 C CA . ASP A 1 82 ? -3.805 -18.734 -5.152 1 96.81 82 ASP A CA 1
ATOM 628 C C . ASP A 1 82 ? -3.516 -17.344 -4.57 1 96.81 82 ASP A C 1
ATOM 630 O O . ASP A 1 82 ? -3.93 -17.047 -3.453 1 96.81 82 ASP A O 1
ATOM 634 N N . LEU A 1 83 ? -2.785 -16.562 -5.289 1 98.38 83 LEU A N 1
ATOM 635 C CA . LEU A 1 83 ? -2.461 -15.219 -4.844 1 98.38 83 LEU A CA 1
ATOM 636 C C . LEU A 1 83 ? -2.943 -14.18 -5.852 1 98.38 83 LEU A C 1
ATOM 638 O O . LEU A 1 83 ? -2.883 -14.406 -7.059 1 98.38 83 LEU A O 1
ATOM 642 N N . ALA A 1 84 ? -3.383 -13.086 -5.367 1 98.81 84 ALA A N 1
ATOM 643 C CA . ALA A 1 84 ? -3.75 -11.961 -6.23 1 98.81 84 ALA A CA 1
ATOM 644 C C . ALA A 1 84 ? -3.385 -10.633 -5.582 1 98.81 84 ALA A C 1
ATOM 646 O O . ALA A 1 84 ? -3.258 -10.539 -4.359 1 98.81 84 ALA A O 1
ATOM 647 N N . LEU A 1 85 ? -3.162 -9.672 -6.371 1 98.81 85 LEU A N 1
ATOM 648 C CA . LEU A 1 85 ? -2.814 -8.297 -6.016 1 98.81 85 LEU A CA 1
ATOM 649 C C . LEU A 1 85 ? -3.629 -7.301 -6.836 1 98.81 85 LEU A C 1
ATOM 651 O O . LEU A 1 85 ? -3.715 -7.418 -8.062 1 98.81 85 LEU A O 1
ATOM 655 N N . ALA A 1 86 ? -4.238 -6.383 -6.184 1 98.94 86 ALA A N 1
ATOM 656 C CA . ALA A 1 86 ? -4.949 -5.301 -6.855 1 98.94 86 ALA A CA 1
ATOM 657 C C . ALA A 1 86 ? -4.531 -3.939 -6.305 1 98.94 86 ALA A C 1
ATOM 659 O O . ALA A 1 86 ? -4.23 -3.811 -5.117 1 98.94 86 ALA A O 1
ATOM 660 N N . HIS A 1 87 ? -4.457 -2.945 -7.121 1 98.94 87 HIS A N 1
ATOM 661 C CA . HIS A 1 87 ? -4.262 -1.563 -6.699 1 98.94 87 HIS A CA 1
ATOM 662 C C . HIS A 1 87 ? -5.098 -0.607 -7.543 1 98.94 87 HIS A C 1
ATOM 664 O O . HIS A 1 87 ? -5.34 -0.864 -8.727 1 98.94 87 HIS A O 1
ATOM 670 N N . TRP A 1 88 ? -5.551 0.438 -6.926 1 98.88 88 TRP A N 1
ATOM 671 C CA . TRP A 1 88 ? -6.352 1.439 -7.617 1 98.88 88 TRP A CA 1
ATOM 672 C C . TRP A 1 88 ? -6.301 2.777 -6.891 1 98.88 88 TRP A C 1
ATOM 674 O O . TRP A 1 88 ? -5.797 2.861 -5.766 1 98.88 88 TRP A O 1
ATOM 684 N N . LEU A 1 89 ? -6.676 3.799 -7.566 1 98.69 89 LEU A N 1
ATOM 685 C CA . LEU A 1 89 ? -7.02 5.066 -6.934 1 98.69 89 LEU A CA 1
ATOM 686 C C . LEU A 1 89 ? -8.492 5.09 -6.535 1 98.69 89 LEU A C 1
ATOM 688 O O . LEU A 1 89 ? -9.344 4.582 -7.266 1 98.69 89 LEU A O 1
ATOM 692 N N . ASN A 1 90 ? -8.711 5.652 -5.414 1 98.44 90 ASN A N 1
ATOM 693 C CA . ASN A 1 90 ? -10.078 5.684 -4.895 1 98.44 90 ASN A CA 1
ATOM 694 C C . ASN A 1 90 ? -10.523 7.105 -4.586 1 98.44 90 ASN A C 1
ATOM 696 O O . ASN A 1 90 ? -9.945 7.773 -3.723 1 98.44 90 ASN A O 1
ATOM 700 N N . ARG A 1 91 ? -11.523 7.57 -5.297 1 97.44 91 ARG A N 1
ATOM 701 C CA . ARG A 1 91 ? -12.117 8.867 -4.988 1 97.44 91 ARG A CA 1
ATOM 702 C C . ARG A 1 91 ? -13.086 8.758 -3.814 1 97.44 91 ARG A C 1
ATOM 704 O O . ARG A 1 91 ? -14 7.938 -3.834 1 97.44 91 ARG A O 1
ATOM 711 N N . CYS A 1 92 ? -12.852 9.547 -2.818 1 95.88 92 CYS A N 1
ATOM 712 C CA . CYS A 1 92 ? -13.688 9.43 -1.63 1 95.88 92 CYS A CA 1
ATOM 713 C C . CYS A 1 92 ? -13.945 10.805 -1.011 1 95.88 92 CYS A C 1
ATOM 715 O O . CYS A 1 92 ? -13.188 11.742 -1.249 1 95.88 92 CYS A O 1
ATOM 717 N N . GLY A 1 93 ? -15 10.898 -0.324 1 93 93 GLY A N 1
ATOM 718 C CA . GLY A 1 93 ? -15.43 12.125 0.339 1 93 93 GLY A CA 1
ATOM 719 C C . GLY A 1 93 ? -16.922 12.172 0.577 1 93 93 GLY A C 1
ATOM 720 O O . GLY A 1 93 ? -17.641 11.195 0.329 1 93 93 GLY A O 1
ATOM 721 N N . PRO A 1 94 ? -17.312 13.32 1.178 1 91 94 PRO A N 1
ATOM 722 C CA . PRO A 1 94 ? -18.75 13.477 1.402 1 91 94 PRO A CA 1
ATOM 723 C C . PRO A 1 94 ? -19.547 13.57 0.101 1 91 94 PRO A C 1
ATOM 725 O O . PRO A 1 94 ? -19.141 14.266 -0.832 1 91 94 PRO A O 1
ATOM 728 N N . GLY A 1 95 ? -20.672 12.93 0.041 1 91.12 95 GLY A N 1
ATOM 729 C CA . GLY A 1 95 ? -21.5 12.875 -1.156 1 91.12 95 GLY A CA 1
ATOM 730 C C . GLY A 1 95 ? -22.234 14.172 -1.43 1 91.12 95 GLY A C 1
ATOM 731 O O . GLY A 1 95 ? -22.688 14.406 -2.549 1 91.12 95 GLY A O 1
ATOM 732 N N . ASP A 1 96 ? -22.391 14.953 -0.45 1 90.5 96 ASP A N 1
ATOM 733 C CA . ASP A 1 96 ? -23.156 16.188 -0.592 1 90.5 96 ASP A CA 1
ATOM 734 C C . ASP A 1 96 ? -22.25 17.359 -0.969 1 90.5 96 ASP A C 1
ATOM 736 O O . ASP A 1 96 ? -22.734 18.453 -1.268 1 90.5 96 ASP A O 1
ATOM 740 N N . ASP A 1 97 ? -20.953 17.141 -0.955 1 90 97 ASP A N 1
ATOM 741 C CA . ASP A 1 97 ? -20 18.188 -1.299 1 90 97 ASP A CA 1
ATOM 742 C C . ASP A 1 97 ? -18.828 17.625 -2.096 1 90 97 ASP A C 1
ATOM 744 O O . ASP A 1 97 ? -17.781 17.328 -1.527 1 90 97 ASP A O 1
ATOM 748 N N . GLU A 1 98 ? -18.875 17.656 -3.307 1 87.75 98 GLU A N 1
ATOM 749 C CA . GLU A 1 98 ? -17.891 17.062 -4.207 1 87.75 98 GLU A CA 1
ATOM 750 C C . GLU A 1 98 ? -16.547 17.766 -4.094 1 87.75 98 GLU A C 1
ATOM 752 O O . GLU A 1 98 ? -15.492 17.172 -4.371 1 87.75 98 GLU A O 1
ATOM 757 N N . SER A 1 99 ? -16.641 19 -3.699 1 89.75 99 SER A N 1
ATOM 758 C CA . SER A 1 99 ? -15.414 19.766 -3.594 1 89.75 99 SER A CA 1
ATOM 759 C C . SER A 1 99 ? -14.523 19.25 -2.473 1 89.75 99 SER A C 1
ATOM 761 O O . SER A 1 99 ? -13.328 19.531 -2.436 1 89.75 99 SER A O 1
ATOM 763 N N . GLN A 1 100 ? -15.078 18.438 -1.646 1 89.5 100 GLN A N 1
ATOM 764 C CA . GLN A 1 100 ? -14.328 17.875 -0.522 1 89.5 100 GLN A CA 1
ATOM 765 C C . GLN A 1 100 ? -13.836 16.469 -0.831 1 89.5 100 GLN A C 1
ATOM 767 O O . GLN A 1 100 ? -13.234 15.812 0.024 1 89.5 100 GLN A O 1
ATOM 772 N N . CYS A 1 101 ? -14.125 16.109 -2.068 1 94 101 CYS A N 1
ATOM 773 C CA . CYS A 1 101 ? -13.688 14.766 -2.463 1 94 101 CYS A CA 1
ATOM 774 C C . CYS A 1 101 ? -12.258 14.797 -2.982 1 94 101 CYS A C 1
ATOM 776 O O . CYS A 1 101 ? -11.836 15.773 -3.613 1 94 101 CYS A O 1
ATOM 778 N N . GLY A 1 102 ? -11.469 13.773 -2.629 1 95.69 102 GLY A N 1
ATOM 779 C CA . GLY A 1 102 ? -10.102 13.594 -3.104 1 95.69 102 GLY A CA 1
ATOM 780 C C . GLY A 1 102 ? -9.758 12.141 -3.371 1 95.69 102 GLY A C 1
ATOM 781 O O . GLY A 1 102 ? -10.617 11.258 -3.268 1 95.69 102 GLY A O 1
ATOM 782 N N . PHE A 1 103 ? -8.547 11.953 -3.793 1 97.38 103 PHE A N 1
ATOM 783 C CA . PHE A 1 103 ? -8.117 10.609 -4.156 1 97.38 103 PHE A CA 1
ATOM 784 C C . PHE A 1 103 ? -7.195 10.023 -3.09 1 97.38 103 PHE A C 1
ATOM 786 O O . PHE A 1 103 ? -6.328 10.727 -2.564 1 97.38 103 PHE A O 1
ATOM 793 N N . MET A 1 104 ? -7.461 8.773 -2.775 1 97.62 104 MET A N 1
ATOM 794 C CA . MET A 1 104 ? -6.582 7.914 -1.984 1 97.62 104 MET A CA 1
ATOM 795 C C . MET A 1 104 ? -6.035 6.77 -2.828 1 97.62 104 MET A C 1
ATOM 797 O O . MET A 1 104 ? -6.48 6.555 -3.957 1 97.62 104 MET A O 1
ATOM 801 N N . ARG A 1 105 ? -5.047 6.098 -2.361 1 98.81 105 ARG A N 1
ATOM 802 C CA . ARG A 1 105 ? -4.52 4.914 -3.027 1 98.81 105 ARG A CA 1
ATOM 803 C C . ARG A 1 105 ? -4.836 3.65 -2.236 1 98.81 105 ARG A C 1
ATOM 805 O O . ARG A 1 105 ? -4.777 3.652 -1.004 1 98.81 105 ARG A O 1
ATOM 812 N N . ALA A 1 106 ? -5.152 2.611 -2.945 1 98.88 106 ALA A N 1
ATOM 813 C CA . ALA A 1 106 ? -5.426 1.315 -2.33 1 98.88 106 ALA A CA 1
ATOM 814 C C . ALA A 1 106 ? -4.602 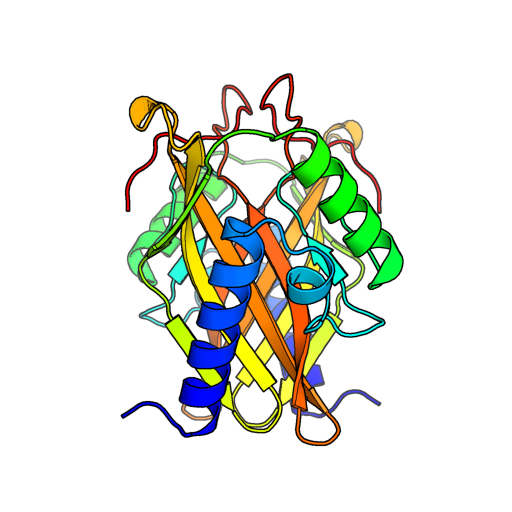0.211 -2.98 1 98.88 106 ALA A C 1
ATOM 816 O O . ALA A 1 106 ? -4.469 0.167 -4.207 1 98.88 106 ALA A O 1
ATOM 817 N N . THR A 1 107 ? -3.959 -0.623 -2.223 1 98.94 107 THR A N 1
ATOM 818 C CA . THR A 1 107 ? -3.324 -1.876 -2.619 1 98.94 107 THR A CA 1
ATOM 819 C C . THR A 1 107 ? -3.846 -3.035 -1.774 1 98.94 107 THR A C 1
ATOM 821 O O . THR A 1 107 ? -3.836 -2.969 -0.543 1 98.94 107 THR A O 1
ATOM 824 N N . VAL A 1 108 ? -4.301 -4.074 -2.398 1 98.94 108 VAL A N 1
ATOM 825 C CA . VAL A 1 108 ? -4.934 -5.168 -1.666 1 98.94 108 VAL A CA 1
ATOM 826 C C . VAL A 1 108 ? -4.359 -6.504 -2.133 1 98.94 108 VAL A C 1
ATOM 828 O O . VAL A 1 108 ? -4.199 -6.734 -3.334 1 98.94 108 VAL A O 1
ATOM 831 N N . GLY A 1 109 ? -3.982 -7.336 -1.174 1 98.94 109 GLY A N 1
ATOM 832 C CA . GLY A 1 109 ? -3.559 -8.703 -1.421 1 98.94 109 GLY A CA 1
ATOM 833 C C . GLY A 1 109 ? -4.621 -9.727 -1.066 1 98.94 109 GLY A C 1
ATOM 834 O O . GLY A 1 109 ? -5.281 -9.617 -0.033 1 98.94 109 GLY A O 1
ATOM 835 N N . TYR A 1 110 ? -4.785 -10.672 -1.918 1 98.88 110 TYR A N 1
ATOM 836 C CA . TYR A 1 110 ? -5.773 -11.734 -1.748 1 98.88 110 TYR A CA 1
ATOM 837 C C . TYR A 1 110 ? -5.109 -13.109 -1.76 1 98.88 110 TYR A C 1
ATOM 839 O O . TYR A 1 110 ? -4.117 -13.312 -2.459 1 98.88 110 TYR A O 1
ATOM 847 N N . ARG A 1 111 ? -5.68 -13.992 -1.052 1 98.56 111 ARG A N 1
ATOM 848 C CA . ARG A 1 111 ? -5.297 -15.406 -1.086 1 98.56 111 ARG A CA 1
ATOM 849 C C . ARG A 1 111 ? -6.52 -16.297 -1.216 1 98.56 111 ARG A C 1
ATOM 851 O O . ARG A 1 111 ? -7.535 -16.078 -0.55 1 98.56 111 ARG A O 1
ATOM 858 N N . ARG A 1 112 ? -6.426 -17.203 -2.113 1 97.56 112 ARG A N 1
ATOM 859 C CA . ARG A 1 112 ? -7.488 -18.188 -2.248 1 97.56 112 ARG A CA 1
ATOM 860 C C . ARG A 1 112 ? -7.293 -19.344 -1.27 1 97.56 112 ARG A C 1
ATOM 862 O O . ARG A 1 112 ? -6.242 -19.984 -1.262 1 97.56 112 ARG A O 1
ATOM 869 N N . GLN A 1 113 ? -8.195 -19.5 -0.412 1 92.69 113 GLN A N 1
ATOM 870 C CA . GLN A 1 113 ? -8.219 -20.594 0.551 1 92.69 113 GLN A CA 1
ATOM 871 C C . GLN A 1 113 ? -9.594 -21.25 0.607 1 92.69 113 GLN A C 1
ATOM 873 O O . GLN A 1 113 ? -10.609 -20.562 0.736 1 92.69 113 GLN A O 1
ATOM 878 N N . GLY A 1 114 ? -9.617 -22.594 0.456 1 92.06 114 GLY A N 1
ATOM 879 C CA . GLY A 1 114 ? -10.891 -23.297 0.472 1 92.06 114 GLY A CA 1
ATOM 880 C C . GLY A 1 114 ? -11.82 -22.875 -0.643 1 92.06 114 GLY A C 1
ATOM 881 O O . GLY A 1 114 ? -13.031 -22.719 -0.426 1 92.06 114 GLY A O 1
ATOM 882 N N . GLY A 1 115 ? -11.242 -22.453 -1.717 1 92.81 115 GLY A N 1
ATOM 883 C CA . GLY A 1 115 ? -12.016 -22.109 -2.898 1 92.81 115 GLY A CA 1
ATOM 884 C C . GLY A 1 115 ? -12.523 -20.688 -2.885 1 92.81 115 GLY A C 1
ATOM 885 O O . GLY A 1 115 ? -13.211 -20.25 -3.816 1 92.81 115 GLY A O 1
ATOM 886 N N . GLN A 1 116 ? -12.18 -19.953 -1.867 1 96.12 116 GLN A N 1
ATOM 887 C CA . GLN A 1 116 ? -12.656 -18.578 -1.766 1 96.12 116 GLN A CA 1
ATOM 888 C C . GLN A 1 116 ? -11.492 -17.609 -1.641 1 96.12 116 GLN A C 1
ATOM 890 O O . GLN A 1 116 ? -10.508 -17.891 -0.955 1 96.12 116 GLN A O 1
ATOM 895 N N . TRP A 1 117 ? -11.641 -16.531 -2.309 1 98.31 117 TRP A N 1
ATOM 896 C CA . TRP A 1 117 ? -10.664 -15.453 -2.17 1 98.31 117 TRP A CA 1
ATOM 897 C C . TRP A 1 117 ? -10.914 -14.656 -0.893 1 98.31 117 TRP A C 1
ATOM 899 O O . TRP A 1 117 ? -12.047 -14.273 -0.601 1 98.31 117 TRP A O 1
ATOM 909 N N . GLN A 1 118 ? -9.875 -14.445 -0.159 1 98.62 118 GLN A N 1
ATOM 910 C CA . GLN A 1 118 ? -9.922 -13.617 1.042 1 98.62 118 GLN A CA 1
ATOM 911 C C . GLN A 1 118 ? -8.867 -12.523 1.002 1 98.62 118 GLN A C 1
ATOM 913 O O . GLN A 1 118 ? -7.785 -12.719 0.433 1 98.62 118 GLN A O 1
ATOM 918 N N . VAL A 1 119 ? -9.172 -11.406 1.596 1 98.81 119 VAL A N 1
ATOM 919 C CA . VAL A 1 119 ? -8.211 -10.32 1.729 1 98.81 119 VAL A CA 1
ATOM 920 C C . VAL A 1 119 ? -7.234 -10.625 2.863 1 98.81 119 VAL A C 1
ATOM 922 O O . VAL A 1 119 ? -7.637 -10.742 4.023 1 98.81 119 VAL A O 1
ATOM 925 N N . ILE A 1 120 ? -5.926 -10.688 2.525 1 98.81 120 ILE A N 1
ATOM 926 C CA . ILE A 1 120 ? -4.934 -11.008 3.543 1 98.81 120 ILE A CA 1
ATOM 927 C C . ILE A 1 120 ? -4.148 -9.758 3.92 1 98.81 120 ILE A C 1
ATOM 929 O O . ILE A 1 120 ? -3.498 -9.711 4.965 1 98.81 120 ILE A O 1
ATOM 933 N N . HIS A 1 121 ? -4.215 -8.75 3.105 1 98.94 121 HIS A N 1
ATOM 934 C CA . HIS A 1 121 ? -3.516 -7.492 3.338 1 98.94 121 HIS A CA 1
ATOM 935 C C . HIS A 1 121 ? -4.203 -6.34 2.615 1 98.94 121 HIS A C 1
ATOM 937 O O . HIS A 1 121 ? -4.637 -6.488 1.47 1 98.94 121 HIS A O 1
ATOM 943 N N . GLU A 1 122 ? -4.34 -5.211 3.242 1 98.88 122 GLU A N 1
ATOM 944 C CA . GLU A 1 122 ? -4.816 -3.963 2.656 1 98.88 122 GLU A CA 1
ATOM 945 C C . GLU A 1 122 ? -3.904 -2.795 3.023 1 98.88 122 GLU A C 1
ATOM 947 O O . GLU A 1 122 ? -3.404 -2.721 4.148 1 98.88 122 GLU A O 1
ATOM 952 N N . HIS A 1 123 ? -3.723 -1.9 2.125 1 98.94 123 HIS A N 1
ATOM 953 C CA . HIS A 1 123 ? -2.918 -0.698 2.307 1 98.94 123 HIS A CA 1
ATOM 954 C C . HIS A 1 123 ? -3.605 0.522 1.702 1 98.94 123 HIS A C 1
ATOM 956 O O . HIS A 1 123 ? -3.699 0.645 0.479 1 98.94 123 HIS A O 1
ATOM 962 N N . TRP A 1 124 ? -4.172 1.364 2.521 1 98.75 124 TRP A N 1
ATOM 963 C CA . TRP A 1 124 ? -4.801 2.621 2.127 1 98.75 124 TRP A CA 1
ATOM 964 C C . TRP A 1 124 ? -3.924 3.811 2.508 1 98.75 124 TRP A C 1
ATOM 966 O O . TRP A 1 124 ? -3.338 3.834 3.594 1 98.75 124 TRP A O 1
ATOM 976 N N . SER A 1 125 ? -3.807 4.84 1.61 1 98.62 125 SER A N 1
ATOM 977 C CA . SER A 1 125 ? -2.982 5.977 2.008 1 98.62 125 SER A CA 1
ATOM 978 C C . SER A 1 125 ? -3.295 7.207 1.166 1 98.62 125 SER A C 1
ATOM 980 O O . SER A 1 125 ? -3.91 7.098 0.102 1 98.62 125 SER A O 1
ATOM 982 N N . ALA A 1 126 ? -2.963 8.336 1.665 1 97.44 126 ALA A N 1
ATOM 983 C CA . ALA A 1 126 ? -2.713 9.57 0.923 1 97.44 126 ALA A CA 1
ATOM 984 C C . ALA A 1 126 ? -1.242 9.969 0.998 1 97.44 126 ALA A C 1
ATOM 986 O O . ALA A 1 126 ? -0.583 9.742 2.016 1 97.44 126 ALA A O 1
ATOM 987 N N . PRO A 1 127 ? -0.715 10.461 -0.151 1 96.88 127 PRO A N 1
ATOM 988 C CA . PRO A 1 127 ? 0.637 11.008 -0.008 1 96.88 127 PRO A CA 1
ATOM 989 C C . PRO A 1 127 ? 0.68 12.258 0.863 1 96.88 127 PRO A C 1
ATOM 991 O O . PRO A 1 127 ? -0.357 12.883 1.107 1 96.88 127 PRO A O 1
ATOM 994 N N . PHE A 1 128 ? 1.936 12.625 1.367 1 96.06 128 PHE A N 1
ATOM 995 C CA . PHE A 1 128 ? 2.006 13.828 2.186 1 96.06 128 PHE A CA 1
ATOM 996 C C . PHE A 1 128 ? 3.07 14.781 1.654 1 96.06 128 PHE A C 1
ATOM 998 O O . PHE A 1 128 ? 3.957 14.375 0.901 1 96.06 128 PHE A O 1
ATOM 1005 N N . ASP A 1 129 ? 2.912 16.062 2.02 1 94.94 129 ASP A N 1
ATOM 1006 C CA . ASP A 1 129 ? 3.881 17.109 1.716 1 94.94 129 ASP A CA 1
ATOM 1007 C C . ASP A 1 129 ? 5.051 17.078 2.697 1 94.94 129 ASP A C 1
ATOM 1009 O O . ASP A 1 129 ? 4.848 17.109 3.914 1 94.94 129 ASP A O 1
ATOM 1013 N N . MET A 1 130 ? 6.188 17.062 2.184 1 89.31 130 MET A N 1
ATOM 1014 C CA . MET A 1 130 ? 7.363 16.891 3.033 1 89.31 130 MET A CA 1
ATOM 1015 C C . MET A 1 130 ? 7.562 18.094 3.941 1 89.31 130 MET A C 1
ATOM 1017 O O . MET A 1 130 ? 8.039 17.969 5.07 1 89.31 130 MET A O 1
ATOM 1021 N N . GLU A 1 131 ? 7.223 19.219 3.428 1 90.88 131 GLU A N 1
ATOM 1022 C CA . GLU A 1 131 ? 7.457 20.453 4.176 1 90.88 131 GLU A CA 1
ATOM 1023 C C . GLU A 1 131 ? 6.41 20.641 5.273 1 90.88 131 GLU A C 1
ATOM 1025 O O . GLU A 1 131 ? 6.754 20.922 6.422 1 90.88 131 GLU A O 1
ATOM 1030 N N . THR A 1 132 ? 5.141 20.438 4.957 1 93.38 132 THR A N 1
ATOM 1031 C CA . THR A 1 132 ? 4.062 20.688 5.906 1 93.38 132 THR A CA 1
ATOM 1032 C C . THR A 1 132 ? 3.734 19.422 6.703 1 93.38 132 THR A C 1
ATOM 1034 O O . THR A 1 132 ? 3.078 19.5 7.746 1 93.38 132 THR A O 1
ATOM 1037 N N . GLN A 1 133 ? 4.156 18.25 6.098 1 93.69 133 GLN A N 1
ATOM 1038 C CA . GLN A 1 133 ? 3.887 16.922 6.652 1 93.69 133 GLN A CA 1
ATOM 1039 C C . GLN A 1 133 ? 2.396 16.594 6.594 1 93.69 133 GLN A C 1
ATOM 1041 O O . GLN A 1 133 ? 1.94 15.641 7.223 1 93.69 133 GLN A O 1
ATOM 1046 N N . LYS A 1 134 ? 1.64 17.453 5.922 1 95.56 134 LYS A N 1
ATOM 1047 C CA . LYS A 1 134 ? 0.202 17.234 5.801 1 95.56 134 LYS A CA 1
ATOM 1048 C C . LYS A 1 134 ? -0.117 16.297 4.633 1 95.56 134 LYS A C 1
ATOM 1050 O O . LYS A 1 134 ? 0.509 16.391 3.574 1 95.56 134 LYS A O 1
ATOM 1055 N N . ALA A 1 135 ? -1.135 15.461 4.836 1 94.94 135 ALA A N 1
ATOM 1056 C CA . ALA A 1 135 ? -1.644 14.602 3.771 1 94.94 135 ALA A CA 1
ATOM 1057 C C . ALA A 1 135 ? -2.172 15.43 2.604 1 94.94 135 ALA A C 1
ATOM 1059 O O . ALA A 1 135 ? -2.766 16.484 2.805 1 94.94 135 ALA A O 1
ATOM 1060 N N . LEU A 1 136 ?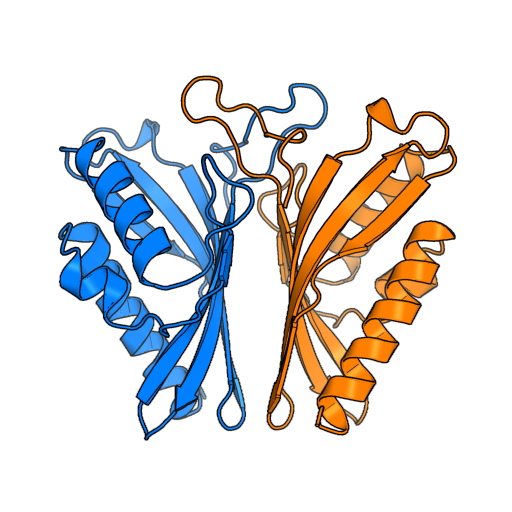 -1.934 14.914 1.416 1 95.25 136 LEU A N 1
ATOM 1061 C CA . LEU A 1 136 ? -2.373 15.586 0.198 1 95.25 136 LEU A CA 1
ATOM 1062 C C . LEU A 1 136 ? -3.605 14.906 -0.386 1 95.25 136 LEU A C 1
ATOM 1064 O O . LEU A 1 136 ? -3.521 13.773 -0.872 1 95.25 136 LEU A O 1
ATOM 1068 N N . PHE A 1 137 ? -4.727 15.648 -0.414 1 93.38 137 PHE A N 1
ATOM 1069 C CA . PHE A 1 137 ? -5.984 15.062 -0.86 1 93.38 137 PHE A CA 1
ATOM 1070 C C . PHE A 1 137 ? -6.441 15.695 -2.172 1 93.38 137 PHE A C 1
ATOM 1072 O O . PHE A 1 137 ? -7.418 15.25 -2.773 1 93.38 137 PHE A O 1
ATOM 1079 N N . ASP A 1 138 ? -5.734 16.672 -2.643 1 92.56 138 ASP A N 1
ATOM 1080 C CA . ASP A 1 138 ? -6.211 17.453 -3.773 1 92.56 138 ASP A CA 1
ATOM 1081 C C . ASP A 1 138 ? -5.535 17.031 -5.07 1 92.56 138 ASP A C 1
ATOM 1083 O O . ASP A 1 138 ? -5.773 17.609 -6.129 1 92.56 138 ASP A O 1
ATOM 1087 N N . LEU A 1 139 ? -4.746 16.047 -4.941 1 94.44 139 LEU A N 1
ATOM 1088 C CA . LEU A 1 139 ? -4.074 15.562 -6.141 1 94.44 139 LEU A CA 1
ATOM 1089 C C . LEU A 1 139 ? -5.055 14.844 -7.059 1 94.44 139 LEU A C 1
ATOM 1091 O O . LEU A 1 139 ? -6.027 14.25 -6.59 1 94.44 139 LEU A O 1
ATOM 1095 N N . LYS A 1 140 ? -4.77 14.898 -8.398 1 92.94 140 LYS A N 1
ATOM 1096 C CA . LYS A 1 140 ? -5.598 14.242 -9.406 1 92.94 140 LYS A CA 1
ATOM 1097 C C . LYS A 1 140 ? -4.801 13.195 -10.18 1 92.94 140 LYS A C 1
ATOM 1099 O O . LYS A 1 140 ? -3.586 13.328 -10.344 1 92.94 140 LYS A O 1
ATOM 1104 N N . PRO A 1 141 ? -5.461 12.18 -10.656 1 94.38 141 PRO A N 1
ATOM 1105 C CA . PRO A 1 141 ? -4.77 11.102 -11.375 1 94.38 141 PRO A CA 1
ATOM 1106 C C . PRO A 1 141 ? -3.994 11.609 -12.586 1 94.38 141 PRO A C 1
ATOM 1108 O O . PRO A 1 141 ? -4.387 12.602 -13.211 1 94.38 141 PRO A O 1
ATOM 1111 N N . MET B 1 1 ? 7.535 -23.656 6.484 1 72.44 1 MET B N 1
ATOM 1112 C CA . MET B 1 1 ? 8.742 -23.469 5.688 1 72.44 1 MET B CA 1
ATOM 1113 C C . MET B 1 1 ? 8.469 -22.562 4.496 1 72.44 1 MET B C 1
ATOM 1115 O O . MET B 1 1 ? 7.434 -22.688 3.84 1 72.44 1 MET B O 1
ATOM 1119 N N . SER B 1 2 ? 9.258 -21.406 4.277 1 80.88 2 SER B N 1
ATOM 1120 C CA . SER B 1 2 ? 9.086 -20.516 3.135 1 80.88 2 SER B CA 1
ATOM 1121 C C . SER B 1 2 ? 9.383 -21.234 1.822 1 80.88 2 SER B C 1
ATOM 1123 O O . SER B 1 2 ? 10.258 -22.094 1.765 1 80.88 2 SER B O 1
ATOM 1125 N N . THR B 1 3 ? 8.57 -21.062 0.863 1 91.31 3 THR B N 1
ATOM 1126 C CA . THR B 1 3 ? 8.805 -21.609 -0.466 1 91.31 3 THR B CA 1
ATOM 1127 C C . THR B 1 3 ? 10.039 -21 -1.105 1 91.31 3 THR B C 1
ATOM 1129 O O . THR B 1 3 ? 10.57 -20 -0.612 1 91.31 3 THR B O 1
ATOM 1132 N N . ALA B 1 4 ? 10.594 -21.734 -2.16 1 95.12 4 ALA B N 1
ATOM 1133 C CA . ALA B 1 4 ? 11.742 -21.203 -2.895 1 95.12 4 ALA B CA 1
ATOM 1134 C C . ALA B 1 4 ? 11.469 -19.781 -3.385 1 95.12 4 ALA B C 1
ATOM 1136 O O . ALA B 1 4 ? 12.336 -18.922 -3.291 1 95.12 4 ALA B O 1
ATOM 1137 N N . ALA B 1 5 ? 10.25 -19.578 -3.922 1 96.38 5 ALA B N 1
ATOM 1138 C CA . ALA B 1 5 ? 9.867 -18.25 -4.422 1 96.38 5 ALA B CA 1
ATOM 1139 C C . ALA B 1 5 ? 9.883 -17.219 -3.303 1 96.38 5 ALA B C 1
ATOM 1141 O O . ALA B 1 5 ? 10.359 -16.094 -3.492 1 96.38 5 ALA B O 1
ATOM 1142 N N . GLU B 1 6 ? 9.352 -17.547 -2.139 1 97.75 6 GLU B N 1
ATOM 1143 C CA . GLU B 1 6 ? 9.359 -16.625 -1.001 1 97.75 6 GLU B CA 1
ATOM 1144 C C . GLU B 1 6 ? 10.781 -16.297 -0.569 1 97.75 6 GLU B C 1
ATOM 1146 O O . GLU B 1 6 ? 11.078 -15.141 -0.23 1 97.75 6 GLU B O 1
ATOM 1151 N N . SER B 1 7 ? 11.641 -17.281 -0.569 1 97.62 7 SER B N 1
ATOM 1152 C CA . SER B 1 7 ? 13.031 -17.047 -0.215 1 97.62 7 SER B CA 1
ATOM 1153 C C . SER B 1 7 ? 13.711 -16.125 -1.21 1 97.62 7 SER B C 1
ATOM 1155 O O . SER B 1 7 ? 14.5 -15.258 -0.82 1 97.62 7 SER B O 1
ATOM 1157 N N . GLU B 1 8 ? 13.453 -16.312 -2.49 1 97.75 8 GLU B N 1
ATOM 1158 C CA . GLU B 1 8 ? 14 -15.43 -3.521 1 97.75 8 GLU B CA 1
ATOM 1159 C C . GLU B 1 8 ? 13.547 -13.984 -3.318 1 97.75 8 GLU B C 1
ATOM 1161 O O . GLU B 1 8 ? 14.344 -13.055 -3.477 1 97.75 8 GLU B O 1
ATOM 1166 N N . ILE B 1 9 ? 12.289 -13.805 -2.967 1 98.62 9 ILE B N 1
ATOM 1167 C CA . ILE B 1 9 ? 11.734 -12.469 -2.736 1 98.62 9 ILE B CA 1
ATOM 1168 C C . ILE B 1 9 ? 12.398 -11.844 -1.513 1 98.62 9 ILE B C 1
ATOM 1170 O O . ILE B 1 9 ? 12.758 -10.664 -1.533 1 98.62 9 ILE B O 1
ATOM 1174 N N . ARG B 1 10 ? 12.578 -12.633 -0.439 1 98.44 10 ARG B N 1
ATOM 1175 C CA . ARG B 1 10 ? 13.242 -12.117 0.757 1 98.44 10 ARG B CA 1
ATOM 1176 C C . ARG B 1 10 ? 14.656 -11.656 0.444 1 98.44 10 ARG B C 1
ATOM 1178 O O . ARG B 1 10 ? 15.102 -10.617 0.928 1 98.44 10 ARG B O 1
ATOM 1185 N N . GLN B 1 11 ? 15.352 -12.406 -0.345 1 98 11 GLN B N 1
ATOM 1186 C CA . GLN B 1 11 ? 16.703 -12.039 -0.742 1 98 11 GLN B CA 1
ATOM 1187 C C . GLN B 1 11 ? 16.703 -10.766 -1.586 1 98 11 GLN B C 1
ATOM 1189 O O . GLN B 1 11 ? 17.578 -9.914 -1.429 1 98 11 GLN B O 1
ATOM 1194 N N . LEU B 1 12 ? 15.758 -10.695 -2.498 1 98.38 12 LEU B N 1
ATOM 1195 C CA . LEU B 1 12 ? 15.625 -9.5 -3.324 1 98.38 12 LEU B CA 1
ATOM 1196 C C . LEU B 1 12 ? 15.383 -8.266 -2.461 1 98.38 12 LEU B C 1
ATOM 1198 O O . LEU B 1 12 ? 15.969 -7.207 -2.701 1 98.38 12 LEU B O 1
ATOM 1202 N N . ILE B 1 13 ? 14.531 -8.414 -1.461 1 98.75 13 ILE B N 1
ATOM 1203 C CA . ILE B 1 13 ? 14.219 -7.305 -0.565 1 98.75 13 ILE B CA 1
ATOM 1204 C C . ILE B 1 13 ? 15.461 -6.914 0.224 1 98.75 13 ILE B C 1
ATOM 1206 O O . ILE B 1 13 ? 15.766 -5.727 0.372 1 98.75 13 ILE B O 1
ATOM 1210 N N . GLU B 1 14 ? 16.203 -7.852 0.7 1 98.31 14 GLU B N 1
ATOM 1211 C CA . GLU B 1 14 ? 17.422 -7.578 1.458 1 98.31 14 GLU B CA 1
ATOM 1212 C C . GLU B 1 14 ? 18.438 -6.812 0.615 1 98.31 14 GLU B C 1
ATOM 1214 O O . GLU B 1 14 ? 19.047 -5.848 1.087 1 98.31 14 GLU B O 1
ATOM 1219 N N . ARG B 1 15 ? 18.625 -7.281 -0.585 1 98.31 15 ARG B N 1
ATOM 1220 C CA . ARG B 1 15 ? 19.531 -6.594 -1.488 1 98.31 15 ARG B CA 1
ATOM 1221 C C . ARG B 1 15 ? 19.062 -5.172 -1.771 1 98.31 15 ARG B C 1
ATOM 1223 O O . ARG B 1 15 ? 19.875 -4.242 -1.828 1 98.31 15 ARG B O 1
ATOM 1230 N N . TRP B 1 16 ? 17.797 -5.047 -1.996 1 98.69 16 TRP B N 1
ATOM 1231 C CA . TRP B 1 16 ? 17.219 -3.734 -2.277 1 98.69 16 TRP B CA 1
ATOM 1232 C C . TRP B 1 16 ? 17.406 -2.793 -1.092 1 98.69 16 TRP B C 1
ATOM 1234 O O . TRP B 1 16 ? 17.781 -1.63 -1.269 1 98.69 16 TRP B O 1
ATOM 1244 N N . MET B 1 17 ? 17.219 -3.264 0.106 1 98.12 17 MET B N 1
ATOM 1245 C CA . MET B 1 17 ? 17.406 -2.475 1.318 1 98.12 17 MET B CA 1
ATOM 1246 C C . MET B 1 17 ? 18.844 -1.961 1.411 1 98.12 17 MET B C 1
ATOM 1248 O O . MET B 1 17 ? 19.062 -0.802 1.763 1 98.12 17 MET B O 1
ATOM 1252 N N . GLN B 1 18 ? 19.734 -2.844 1.133 1 97.56 18 GLN B N 1
ATOM 1253 C CA . GLN B 1 18 ? 21.125 -2.447 1.154 1 97.56 18 GLN B CA 1
ATOM 1254 C C . GLN B 1 18 ? 21.422 -1.37 0.11 1 97.56 18 GLN B C 1
ATOM 1256 O O . GLN B 1 18 ? 22.156 -0.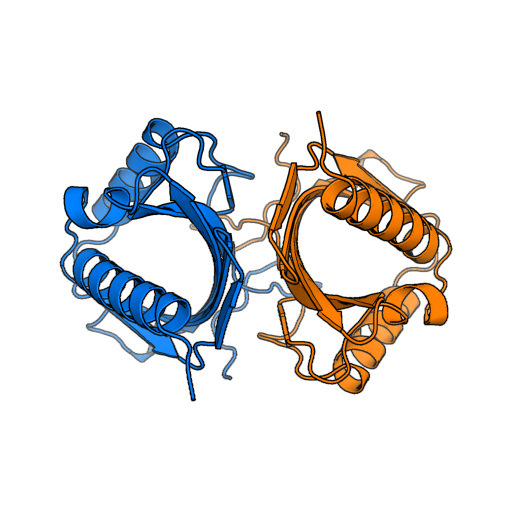425 0.371 1 97.56 18 GLN B O 1
ATOM 1261 N N . ALA B 1 19 ? 20.844 -1.521 -1.109 1 97.81 19 ALA B N 1
ATOM 1262 C CA . ALA B 1 19 ? 21.016 -0.511 -2.15 1 97.81 19 ALA B CA 1
ATOM 1263 C C . ALA B 1 19 ? 20.5 0.85 -1.68 1 97.81 19 ALA B C 1
ATOM 1265 O O . ALA B 1 19 ? 21.125 1.88 -1.96 1 97.81 19 ALA B O 1
ATOM 1266 N N . VAL B 1 20 ? 19.375 0.932 -0.973 1 97 20 VAL B N 1
ATOM 1267 C CA . VAL B 1 20 ? 18.828 2.178 -0.452 1 97 20 VAL B CA 1
ATOM 1268 C C . VAL B 1 20 ? 19.781 2.783 0.57 1 97 20 VAL B C 1
ATOM 1270 O O . VAL B 1 20 ? 20.125 3.967 0.492 1 97 20 VAL B O 1
ATOM 1273 N N . ARG B 1 21 ? 20.297 1.98 1.496 1 95.25 21 ARG B N 1
ATOM 1274 C CA . ARG B 1 21 ? 21.203 2.475 2.525 1 95.25 21 ARG B CA 1
ATOM 1275 C C . ARG B 1 21 ? 22.5 3 1.908 1 95.25 21 ARG B C 1
ATOM 1277 O O . ARG B 1 21 ? 23.094 3.953 2.416 1 95.25 21 ARG B O 1
ATOM 1284 N N . ASP B 1 22 ? 22.891 2.398 0.826 1 94.62 22 ASP B N 1
ATOM 1285 C CA . ASP B 1 22 ? 24.125 2.797 0.134 1 94.62 22 ASP B CA 1
ATOM 1286 C C . ASP B 1 22 ? 23.859 3.967 -0.813 1 94.62 22 ASP B C 1
ATOM 1288 O O . ASP B 1 22 ? 24.781 4.477 -1.449 1 94.62 22 ASP B O 1
ATOM 1292 N N . ARG B 1 23 ? 22.641 4.309 -1 1 94.56 23 ARG B N 1
ATOM 1293 C CA . ARG B 1 23 ? 22.234 5.344 -1.948 1 94.56 23 ARG B CA 1
ATOM 1294 C C . ARG B 1 23 ? 22.656 4.977 -3.367 1 94.56 23 ARG B C 1
ATOM 1296 O O . ARG B 1 23 ? 23.156 5.82 -4.109 1 94.56 23 ARG B O 1
ATOM 1303 N N . ASP B 1 24 ? 22.578 3.74 -3.641 1 95.94 24 ASP B N 1
ATOM 1304 C CA . ASP B 1 24 ? 22.906 3.174 -4.941 1 95.94 24 ASP B CA 1
ATOM 1305 C C . ASP B 1 24 ? 21.703 3.182 -5.875 1 95.94 24 ASP B C 1
ATOM 1307 O O . ASP B 1 24 ? 20.984 2.184 -5.977 1 95.94 24 ASP B O 1
ATOM 1311 N N . ILE B 1 25 ? 21.516 4.25 -6.629 1 96.94 25 ILE B N 1
ATOM 1312 C CA . ILE B 1 25 ? 20.312 4.453 -7.434 1 96.94 25 ILE B CA 1
ATOM 1313 C C . ILE B 1 25 ? 20.172 3.328 -8.453 1 96.94 25 ILE B C 1
ATOM 1315 O O . ILE B 1 25 ? 19.109 2.705 -8.562 1 96.94 25 ILE B O 1
ATOM 1319 N N . PRO B 1 26 ? 21.188 2.949 -9.172 1 98 26 PRO B N 1
ATOM 1320 C CA . PRO B 1 26 ? 21.047 1.825 -10.102 1 98 26 PRO B CA 1
ATOM 1321 C C . PRO B 1 26 ? 20.594 0.543 -9.406 1 98 26 PRO B C 1
ATOM 1323 O O . PRO B 1 26 ? 19.766 -0.201 -9.953 1 98 26 PRO B O 1
ATOM 1326 N N . GLY B 1 27 ? 21.125 0.269 -8.227 1 98.31 27 GLY B N 1
ATOM 1327 C CA . GLY B 1 27 ? 20.703 -0.896 -7.461 1 98.31 27 GLY B CA 1
ATOM 1328 C C . GLY B 1 27 ? 19.25 -0.818 -7.004 1 98.31 27 GLY B C 1
ATOM 1329 O O . GLY B 1 27 ? 18.578 -1.842 -6.902 1 98.31 27 GLY B O 1
ATOM 1330 N N . ILE B 1 28 ? 18.828 0.42 -6.68 1 98.31 28 ILE B N 1
ATOM 1331 C CA . ILE B 1 28 ? 17.453 0.646 -6.223 1 98.31 28 ILE B CA 1
ATOM 1332 C C . ILE B 1 28 ? 16.484 0.383 -7.367 1 98.31 28 ILE B C 1
ATOM 1334 O O . ILE B 1 28 ? 15.469 -0.298 -7.184 1 98.31 28 ILE B O 1
ATOM 1338 N N . ILE B 1 29 ? 16.75 0.816 -8.539 1 98.19 29 ILE B N 1
ATOM 1339 C CA . ILE B 1 29 ? 15.75 0.799 -9.594 1 98.19 29 ILE B CA 1
ATOM 1340 C C . ILE B 1 29 ? 15.844 -0.505 -10.383 1 98.19 29 ILE B C 1
ATOM 1342 O O . ILE B 1 29 ? 14.945 -0.845 -11.148 1 98.19 29 ILE B O 1
ATOM 1346 N N . ALA B 1 30 ? 16.891 -1.296 -10.242 1 97.81 30 ALA B N 1
ATOM 1347 C CA . ALA B 1 30 ? 17.188 -2.498 -11.016 1 97.81 30 ALA B CA 1
ATOM 1348 C C . ALA B 1 30 ? 16.016 -3.477 -10.977 1 97.81 30 ALA B C 1
ATOM 1350 O O . A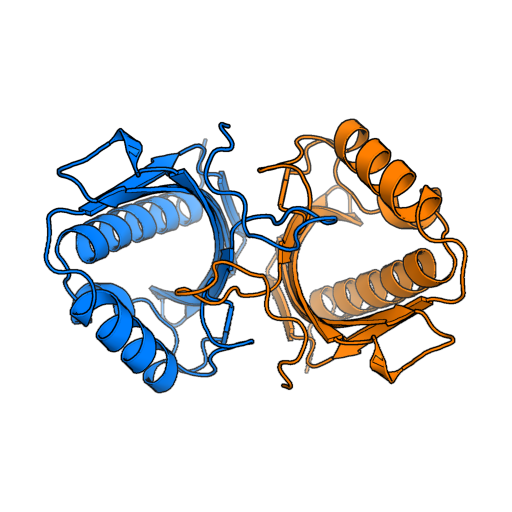LA B 1 30 ? 15.641 -4.031 -12.008 1 97.81 30 ALA B O 1
ATOM 1351 N N . PRO B 1 31 ? 15.43 -3.646 -9.875 1 98.31 31 PRO B N 1
ATOM 1352 C CA . PRO B 1 31 ? 14.383 -4.68 -9.844 1 98.31 31 PRO B CA 1
ATOM 1353 C C . PRO B 1 31 ? 13.039 -4.172 -10.352 1 98.31 31 PRO B C 1
ATOM 1355 O O . PRO B 1 31 ? 12.086 -4.945 -10.461 1 98.31 31 PRO B O 1
ATOM 1358 N N . TYR B 1 32 ? 12.891 -2.898 -10.656 1 98.62 32 TYR B N 1
ATOM 1359 C CA . TYR B 1 32 ? 11.594 -2.354 -11.055 1 98.62 32 TYR B CA 1
ATOM 1360 C C . TYR B 1 32 ? 11.219 -2.812 -12.461 1 98.62 32 TYR B C 1
ATOM 1362 O O . TYR B 1 32 ? 12.062 -2.836 -13.359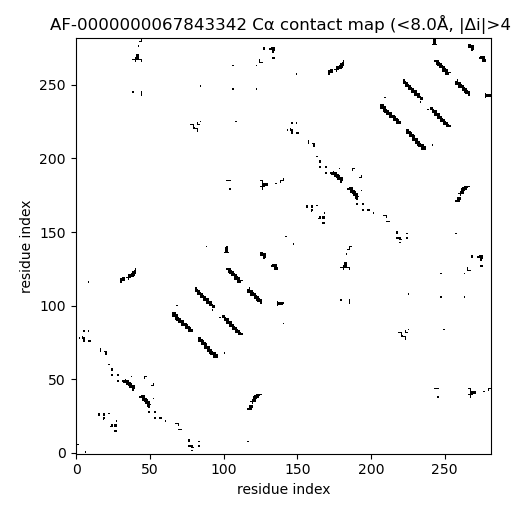 1 98.62 32 TYR B O 1
ATOM 1370 N N . ALA B 1 33 ? 10.023 -3.238 -12.656 1 98.44 33 ALA B N 1
ATOM 1371 C CA . ALA B 1 33 ? 9.484 -3.438 -14 1 98.44 33 ALA B CA 1
ATOM 1372 C C . ALA B 1 33 ? 9.375 -2.113 -14.75 1 98.44 33 ALA B C 1
ATOM 1374 O O . ALA B 1 33 ? 9.188 -1.06 -14.141 1 98.44 33 ALA B O 1
ATOM 1375 N N . ASP B 1 34 ? 9.375 -2.145 -16.062 1 97.5 34 ASP B N 1
ATOM 1376 C CA . ASP B 1 34 ? 9.297 -0.938 -16.875 1 97.5 34 ASP B CA 1
ATOM 1377 C C . ASP B 1 34 ? 7.965 -0.22 -16.656 1 97.5 34 ASP B C 1
ATOM 1379 O O . ASP B 1 34 ? 7.902 1.011 -16.703 1 97.5 34 ASP B O 1
ATOM 1383 N N . ASP B 1 35 ? 6.902 -0.961 -16.391 1 97.69 35 ASP B N 1
ATOM 1384 C CA . ASP B 1 35 ? 5.562 -0.391 -16.281 1 97.69 35 ASP B CA 1
ATOM 1385 C C . ASP B 1 35 ? 5.102 -0.352 -14.82 1 97.69 35 ASP B C 1
ATOM 1387 O O . ASP B 1 35 ? 3.9 -0.423 -14.539 1 97.69 35 ASP B O 1
ATOM 1391 N N . ILE B 1 36 ? 6.043 -0.299 -13.875 1 98.62 36 ILE B N 1
ATOM 1392 C CA . ILE B 1 36 ? 5.711 -0.227 -12.453 1 98.62 36 ILE B CA 1
ATOM 1393 C C . ILE B 1 36 ? 4.73 0.92 -12.211 1 98.62 36 ILE B C 1
ATOM 1395 O O . ILE B 1 36 ? 4.844 1.982 -12.828 1 98.62 36 ILE B O 1
ATOM 1399 N N . VAL B 1 37 ? 3.797 0.729 -11.367 1 98.88 37 VAL B N 1
ATOM 1400 C CA . VAL B 1 37 ? 2.979 1.776 -10.766 1 98.88 37 VAL B CA 1
ATOM 1401 C C . VAL B 1 37 ? 3.301 1.89 -9.281 1 98.88 37 VAL B C 1
ATOM 1403 O O . VAL B 1 37 ? 3.105 0.937 -8.523 1 98.88 37 VAL B O 1
ATOM 1406 N N . ALA B 1 38 ? 3.783 3.053 -8.898 1 98.88 38 ALA B N 1
ATOM 1407 C CA . ALA B 1 38 ? 4.246 3.219 -7.523 1 98.88 38 ALA B CA 1
ATOM 1408 C C . ALA B 1 38 ? 3.428 4.281 -6.797 1 98.88 38 ALA B C 1
ATOM 1410 O O . ALA B 1 38 ? 3.109 5.328 -7.367 1 98.88 38 ALA B O 1
ATOM 1411 N N . PHE B 1 39 ? 2.971 3.977 -5.629 1 98.88 39 PHE B N 1
ATOM 1412 C CA . PHE B 1 39 ? 2.393 4.895 -4.652 1 98.88 39 PHE B CA 1
ATOM 1413 C C . PHE B 1 39 ? 3.41 5.25 -3.574 1 98.88 39 PHE B C 1
ATOM 1415 O O . PHE B 1 39 ? 3.475 4.59 -2.533 1 98.88 39 PHE B O 1
ATOM 1422 N N . ASP B 1 40 ? 4.281 6.25 -3.838 1 98.44 40 ASP B N 1
ATOM 1423 C CA . ASP B 1 40 ? 5.254 6.652 -2.828 1 98.44 40 ASP B CA 1
ATOM 1424 C C . ASP B 1 40 ? 4.602 7.508 -1.745 1 98.44 40 ASP B C 1
ATOM 1426 O O . ASP B 1 40 ? 3.494 8.016 -1.929 1 98.44 40 ASP B O 1
ATOM 1430 N N . ALA B 1 41 ? 5.305 7.73 -0.644 1 97.31 41 ALA B N 1
ATOM 1431 C CA . ALA B 1 41 ? 4.746 8.406 0.522 1 97.31 41 ALA B CA 1
ATOM 1432 C C . ALA B 1 41 ? 4.633 9.906 0.281 1 97.31 41 ALA B C 1
ATOM 1434 O O . ALA B 1 41 ? 3.83 10.586 0.924 1 97.31 41 ALA B O 1
ATOM 1435 N N . ILE B 1 42 ? 5.441 10.367 -0.676 1 94.25 42 ILE B N 1
ATOM 1436 C CA . ILE B 1 42 ? 5.531 11.828 -0.701 1 94.25 42 ILE B CA 1
ATOM 1437 C C . ILE B 1 42 ? 5.242 12.336 -2.111 1 94.25 42 ILE B C 1
ATOM 1439 O O . ILE B 1 42 ? 5.488 11.633 -3.094 1 94.25 42 ILE B O 1
ATOM 1443 N N . GLN B 1 43 ? 4.621 13.469 -2.17 1 92.69 43 GLN B N 1
ATOM 1444 C CA . GLN B 1 43 ? 4.602 14.422 -3.273 1 92.69 43 GLN B CA 1
ATOM 1445 C C . GLN B 1 43 ? 3.492 14.094 -4.27 1 92.69 43 GLN B C 1
ATOM 1447 O O . GLN B 1 43 ? 2.656 14.945 -4.578 1 92.69 43 GLN B O 1
ATOM 1452 N N . ALA B 1 44 ? 3.477 12.891 -4.883 1 96.25 44 ALA B N 1
ATOM 1453 C CA . ALA B 1 44 ? 2.555 12.625 -5.984 1 96.25 44 ALA B CA 1
ATOM 1454 C C . ALA B 1 44 ? 1.568 11.516 -5.621 1 96.25 44 ALA B C 1
ATOM 1456 O O . ALA B 1 44 ? 1.857 10.672 -4.77 1 96.25 44 ALA B O 1
ATOM 1457 N N . LEU B 1 45 ? 0.487 11.57 -6.266 1 98 45 LEU B N 1
ATOM 1458 C CA . LEU B 1 45 ? -0.537 10.547 -6.09 1 98 45 LEU B CA 1
ATOM 1459 C C . LEU B 1 45 ? -0.029 9.188 -6.551 1 98 45 LEU B C 1
ATOM 1461 O O . LEU B 1 45 ? -0.34 8.164 -5.934 1 98 45 LEU B O 1
ATOM 1465 N N . GLN B 1 46 ? 0.677 9.172 -7.641 1 98.69 46 GLN B N 1
ATOM 1466 C CA . GLN B 1 46 ? 1.247 7.945 -8.195 1 98.69 46 GLN B CA 1
ATOM 1467 C C . GLN B 1 46 ? 2.363 8.258 -9.188 1 98.69 46 GLN B C 1
ATOM 1469 O O . GLN B 1 46 ? 2.434 9.367 -9.719 1 98.69 46 GLN B O 1
ATOM 1474 N N . PHE B 1 47 ? 3.273 7.344 -9.383 1 98.62 47 PHE B N 1
ATOM 1475 C CA . PHE B 1 47 ? 4.285 7.328 -10.438 1 98.62 47 PHE B CA 1
ATOM 1476 C C . PHE B 1 47 ? 4.07 6.148 -11.375 1 98.62 47 PHE B C 1
ATOM 1478 O O . PHE B 1 47 ? 3.969 5.004 -10.93 1 98.62 47 PHE B O 1
ATOM 1485 N N . LYS B 1 48 ? 3.988 6.449 -12.672 1 98.5 48 LYS B N 1
ATOM 1486 C CA . LYS B 1 48 ? 3.799 5.406 -13.672 1 98.5 48 LYS B CA 1
ATOM 1487 C C . LYS B 1 48 ? 5.047 5.234 -14.531 1 98.5 48 LYS B C 1
ATOM 1489 O O . LYS B 1 48 ? 5.457 6.164 -15.234 1 98.5 48 LYS B O 1
ATOM 1494 N N . GLY B 1 49 ? 5.57 4.039 -14.367 1 98.62 49 GLY B N 1
ATOM 1495 C CA . GLY B 1 49 ? 6.742 3.717 -15.172 1 98.62 49 GLY B CA 1
ATOM 1496 C C . GLY B 1 49 ? 8.047 3.891 -14.422 1 98.62 49 GLY B C 1
ATOM 1497 O O . GLY B 1 49 ? 8.172 4.777 -13.578 1 98.62 49 GLY B O 1
ATOM 1498 N N . LYS B 1 50 ? 9.023 3.137 -14.859 1 98.38 50 LYS B N 1
ATOM 1499 C CA . LYS B 1 50 ? 10.328 3.068 -14.211 1 98.38 50 LYS B CA 1
ATOM 1500 C C . LYS B 1 50 ? 11.062 4.402 -14.305 1 98.38 50 LYS B C 1
ATOM 1502 O O . LYS B 1 50 ? 11.703 4.832 -13.344 1 98.38 50 LYS B O 1
ATOM 1507 N N . SER B 1 51 ? 10.969 5.047 -15.383 1 98.25 51 SER B N 1
ATOM 1508 C CA . SER B 1 51 ? 11.672 6.316 -15.57 1 98.25 51 SER B CA 1
ATOM 1509 C C . SER B 1 51 ? 11.18 7.371 -14.586 1 98.25 51 SER B C 1
ATOM 1511 O O . SER B 1 51 ? 11.984 8.023 -13.922 1 98.25 51 SER B O 1
ATOM 1513 N N . ALA B 1 52 ? 9.867 7.539 -14.484 1 98.31 52 ALA B N 1
ATOM 1514 C CA . ALA B 1 52 ? 9.281 8.523 -13.578 1 98.31 52 ALA B CA 1
ATOM 1515 C C . ALA B 1 52 ? 9.664 8.219 -12.125 1 98.31 52 ALA B C 1
ATOM 1517 O O . ALA B 1 52 ? 9.977 9.125 -11.359 1 98.31 52 ALA B O 1
ATOM 1518 N N . TYR B 1 53 ? 9.703 6.996 -11.805 1 98.56 53 TYR B N 1
ATOM 1519 C CA . TYR B 1 53 ? 9.977 6.621 -10.422 1 98.56 53 TYR B CA 1
ATOM 1520 C C . TYR B 1 53 ? 11.469 6.754 -10.109 1 98.56 53 TYR B C 1
ATOM 1522 O O . TYR B 1 53 ? 11.844 7.109 -8.992 1 98.56 53 TYR B O 1
ATOM 1530 N N . THR B 1 54 ? 12.211 6.465 -11.133 1 98.25 54 THR B N 1
ATOM 1531 C CA . THR B 1 54 ? 13.648 6.703 -10.992 1 98.25 54 THR B CA 1
ATOM 1532 C C . THR B 1 54 ? 13.922 8.172 -10.703 1 98.25 54 THR B C 1
ATOM 1534 O O . THR B 1 54 ? 14.695 8.492 -9.789 1 98.25 54 THR B O 1
ATOM 1537 N N . ALA B 1 55 ? 13.297 9.016 -11.406 1 98.06 55 ALA B N 1
ATOM 1538 C CA . ALA B 1 55 ? 13.469 10.453 -11.188 1 98.06 55 ALA B CA 1
ATOM 1539 C C . ALA B 1 55 ? 13.062 10.844 -9.773 1 98.06 55 ALA B C 1
ATOM 1541 O O . ALA B 1 55 ? 13.703 11.695 -9.148 1 98.06 55 ALA B O 1
ATOM 1542 N N . HIS B 1 56 ? 12.039 10.25 -9.312 1 97.62 56 HIS B N 1
ATOM 1543 C CA . HIS B 1 56 ? 11.586 10.516 -7.949 1 97.62 56 HIS B CA 1
ATOM 1544 C C . HIS B 1 56 ? 12.617 10.055 -6.926 1 97.62 56 HIS B C 1
ATOM 1546 O O . HIS B 1 56 ? 12.93 10.781 -5.977 1 97.62 56 HIS B O 1
ATOM 1552 N N . TRP B 1 57 ? 13.156 8.875 -7.09 1 97.12 57 TRP B N 1
ATOM 1553 C CA . TRP B 1 57 ? 14.188 8.352 -6.195 1 97.12 57 TRP B CA 1
ATOM 1554 C C . TRP B 1 57 ? 15.422 9.25 -6.211 1 97.12 57 TRP B C 1
ATOM 1556 O O . TRP B 1 57 ? 16.016 9.516 -5.164 1 97.12 57 TRP B O 1
ATOM 1566 N N . GLU B 1 58 ? 15.789 9.703 -7.402 1 96.69 58 GLU B N 1
ATOM 1567 C CA . GLU B 1 58 ? 16.938 10.602 -7.535 1 96.69 58 GLU B CA 1
ATOM 1568 C C . GLU B 1 58 ? 16.703 11.898 -6.77 1 96.69 58 GLU B C 1
ATOM 1570 O O . GLU B 1 58 ? 17.594 12.383 -6.07 1 96.69 58 GLU B O 1
ATOM 1575 N N . MET B 1 59 ? 15.547 12.383 -6.922 1 94.62 59 MET B N 1
ATOM 1576 C CA . MET B 1 59 ? 15.195 13.602 -6.203 1 94.62 59 MET B CA 1
ATOM 1577 C C . MET B 1 59 ? 15.266 13.391 -4.695 1 94.62 59 MET B C 1
ATOM 1579 O O . MET B 1 59 ? 15.898 14.172 -3.982 1 94.62 59 MET B O 1
ATOM 1583 N N . CYS B 1 60 ? 14.695 12.383 -4.152 1 93.06 60 CYS B N 1
ATOM 1584 C CA . CYS B 1 60 ? 14.648 12.094 -2.723 1 93.06 60 CYS B CA 1
ATOM 1585 C C . CYS B 1 60 ? 16.047 11.867 -2.166 1 93.06 60 CYS B C 1
ATOM 1587 O O . CYS B 1 60 ? 16.391 12.406 -1.109 1 93.06 60 CYS B O 1
ATOM 1589 N N . MET B 1 61 ? 16.828 11.125 -2.877 1 91.88 61 MET B N 1
ATOM 1590 C CA . MET B 1 61 ? 18.172 10.812 -2.428 1 91.88 61 MET B CA 1
ATOM 1591 C C . MET B 1 61 ? 19.062 12.062 -2.439 1 91.88 61 MET B C 1
ATOM 1593 O O . MET B 1 61 ? 19.969 12.195 -1.616 1 91.88 61 MET B O 1
ATOM 1597 N N . GLY B 1 62 ? 18.781 12.875 -3.369 1 88.81 62 GLY B N 1
ATOM 1598 C CA . GLY B 1 62 ? 19.531 14.117 -3.447 1 88.81 62 GLY B CA 1
ATOM 1599 C C . GLY B 1 62 ? 19.234 15.062 -2.305 1 88.81 62 GLY B C 1
ATOM 1600 O O . GLY B 1 62 ? 20.078 15.883 -1.934 1 88.81 62 GLY B O 1
ATOM 1601 N N . MET B 1 63 ? 18.125 14.969 -1.721 1 84.5 63 MET B N 1
ATOM 1602 C CA . MET B 1 63 ? 17.703 15.836 -0.625 1 84.5 63 MET B CA 1
ATOM 1603 C C . MET B 1 63 ? 18.219 15.312 0.712 1 84.5 63 MET B C 1
ATOM 1605 O O . MET B 1 63 ? 18.297 16.062 1.688 1 84.5 63 MET B O 1
ATOM 1609 N N . CYS B 1 64 ? 18.641 14.109 0.76 1 78.25 64 CYS B N 1
ATOM 1610 C CA . CYS B 1 64 ? 19.094 13.484 1.995 1 78.25 64 CYS B CA 1
ATOM 1611 C C . CYS B 1 64 ? 20.578 13.109 1.906 1 78.25 64 CYS B C 1
ATOM 1613 O O . CYS B 1 64 ? 20.953 12.211 1.153 1 78.25 64 CYS B O 1
ATOM 1615 N N . THR B 1 65 ? 21.469 13.688 2.559 1 76.31 65 THR B N 1
ATOM 1616 C CA . THR B 1 65 ? 22.891 13.484 2.35 1 76.31 65 THR B CA 1
ATOM 1617 C C . THR B 1 65 ? 23.531 12.82 3.57 1 76.31 65 THR B C 1
ATOM 1619 O O . THR B 1 65 ? 24.609 12.25 3.477 1 76.31 65 THR B O 1
ATOM 1622 N N . GLY B 1 66 ? 22.859 12.68 4.555 1 79.5 66 GLY B N 1
ATOM 1623 C CA . GLY B 1 66 ? 23.453 12.109 5.754 1 79.5 66 GLY B CA 1
ATOM 1624 C C . GLY B 1 66 ? 23.156 10.633 5.922 1 79.5 66 GLY B C 1
ATOM 1625 O O . GLY B 1 66 ? 22.547 10.016 5.047 1 79.5 66 GLY B O 1
ATOM 1626 N N . PRO B 1 67 ? 23.953 10.031 6.922 1 88.88 67 PRO B N 1
ATOM 1627 C CA . PRO B 1 67 ? 23.609 8.641 7.215 1 88.88 67 PRO B CA 1
ATOM 1628 C C . PRO B 1 67 ? 22.109 8.414 7.344 1 88.88 67 PRO B C 1
ATOM 1630 O O . PRO B 1 67 ? 21.375 9.297 7.801 1 88.88 67 PRO B O 1
ATOM 1633 N N . MET B 1 68 ? 21.703 7.309 6.891 1 93 68 MET B N 1
ATOM 1634 C CA . MET B 1 68 ? 20.281 7 6.848 1 93 68 MET B CA 1
ATOM 1635 C C . MET B 1 68 ? 19.984 5.723 7.621 1 93 68 MET B C 1
ATOM 1637 O O . MET B 1 68 ? 20.734 4.75 7.539 1 93 68 MET B O 1
ATOM 1641 N N . VAL B 1 69 ? 18.984 5.816 8.422 1 95.19 69 VAL B N 1
ATOM 1642 C CA . VAL B 1 69 ? 18.359 4.602 8.953 1 95.19 69 VAL B CA 1
ATOM 1643 C C . VAL B 1 69 ? 17.281 4.113 7.988 1 95.19 69 VAL B C 1
ATOM 1645 O O . VAL B 1 69 ? 16.422 4.887 7.562 1 95.19 69 VAL B O 1
ATOM 1648 N N . PHE B 1 70 ? 17.344 2.924 7.578 1 97.06 70 PHE B N 1
ATOM 1649 C CA . PHE B 1 70 ? 16.391 2.244 6.711 1 97.06 70 PHE B CA 1
ATOM 1650 C C . PHE B 1 70 ? 16.359 0.749 7.004 1 97.06 70 PHE B C 1
ATOM 1652 O O . PHE B 1 70 ? 17.125 -0.018 6.414 1 97.06 70 PHE B O 1
ATOM 1659 N N . GLU B 1 71 ? 15.359 0.346 7.879 1 97.5 71 GLU B N 1
ATOM 1660 C CA . GLU B 1 71 ? 15.414 -0.994 8.453 1 97.5 71 GLU B CA 1
ATOM 1661 C C . GLU B 1 71 ? 14.062 -1.694 8.352 1 97.5 71 GLU B C 1
ATOM 1663 O O . GLU B 1 71 ? 13.023 -1.099 8.641 1 97.5 71 GLU B O 1
ATOM 1668 N N . LEU B 1 72 ? 14.219 -2.857 8.008 1 97.81 72 LEU B N 1
ATOM 1669 C CA . LEU B 1 72 ? 13.055 -3.709 7.812 1 97.81 72 LEU B CA 1
ATOM 1670 C C . LEU B 1 72 ? 12.586 -4.293 9.141 1 97.81 72 LEU B C 1
ATOM 1672 O O . LEU B 1 72 ? 13.391 -4.828 9.906 1 97.81 72 LEU B O 1
ATOM 1676 N N . ALA B 1 73 ? 11.297 -4.16 9.414 1 98.12 73 ALA B N 1
ATOM 1677 C CA . ALA B 1 73 ? 10.672 -4.793 10.57 1 98.12 73 ALA B CA 1
ATOM 1678 C C . ALA B 1 73 ? 9.391 -5.523 10.172 1 98.12 73 ALA B C 1
ATOM 1680 O O . ALA B 1 73 ? 8.617 -5.023 9.352 1 98.12 73 ALA B O 1
ATOM 1681 N N . GLN B 1 74 ? 9.141 -6.812 10.664 1 98.44 74 GLN B N 1
ATOM 1682 C CA . GLN B 1 74 ? 7.914 -7.586 10.539 1 98.44 74 GLN B CA 1
ATOM 1683 C C . GLN B 1 74 ? 7.59 -7.875 9.078 1 98.44 74 GLN B C 1
ATOM 1685 O O . GLN B 1 74 ? 6.469 -7.633 8.625 1 98.44 74 GLN B O 1
ATOM 1690 N N . LEU B 1 75 ? 8.531 -8.398 8.367 1 98.75 75 LEU B N 1
ATOM 1691 C CA . LEU B 1 75 ? 8.383 -8.742 6.953 1 98.75 75 LEU B CA 1
ATOM 1692 C C . LEU B 1 75 ? 7.496 -9.969 6.785 1 98.75 75 LEU B C 1
ATOM 1694 O O . LEU B 1 75 ? 7.699 -10.984 7.457 1 98.75 75 LEU B O 1
ATOM 1698 N N . THR B 1 76 ? 6.484 -9.844 6 1 98.75 76 THR B N 1
ATOM 1699 C CA . THR B 1 76 ? 5.688 -10.961 5.52 1 98.75 76 THR B CA 1
ATOM 1700 C C . THR B 1 76 ? 5.793 -11.086 4 1 98.75 76 THR B C 1
ATOM 1702 O O . THR B 1 76 ? 5.727 -10.086 3.287 1 98.75 76 THR B O 1
ATOM 1705 N N . VAL B 1 77 ? 6.023 -12.312 3.531 1 98.75 77 VAL B N 1
ATOM 1706 C CA . VAL B 1 77 ? 6.129 -12.57 2.1 1 98.75 77 VAL B CA 1
ATOM 1707 C C . VAL B 1 77 ? 5.195 -13.711 1.708 1 98.75 77 VAL B C 1
ATOM 1709 O O . VAL B 1 77 ? 5.164 -14.758 2.371 1 98.75 77 VAL B O 1
ATOM 1712 N N . HIS B 1 78 ? 4.402 -13.422 0.678 1 98.31 78 HIS B N 1
ATOM 1713 C CA . HIS B 1 78 ? 3.584 -14.438 0.018 1 98.31 78 HIS B CA 1
ATOM 1714 C C . HIS B 1 78 ? 3.99 -14.602 -1.441 1 98.31 78 HIS B C 1
ATOM 1716 O O . HIS B 1 78 ? 4.227 -13.617 -2.145 1 98.31 78 HIS B O 1
ATOM 1722 N N . ALA B 1 79 ? 4.102 -15.836 -1.872 1 97.94 79 ALA B N 1
ATOM 1723 C CA . ALA B 1 79 ? 4.367 -16.078 -3.287 1 97.94 79 ALA B CA 1
ATOM 1724 C C . ALA B 1 79 ? 3.57 -17.281 -3.793 1 97.94 79 ALA B C 1
ATOM 1726 O O . ALA B 1 79 ? 3.41 -18.281 -3.078 1 97.94 79 ALA B O 1
ATOM 1727 N N . ALA B 1 80 ? 3.033 -17.188 -4.941 1 95.5 80 ALA B N 1
ATOM 1728 C CA . ALA B 1 80 ? 2.314 -18.25 -5.652 1 95.5 80 ALA B CA 1
ATOM 1729 C C . ALA B 1 80 ? 2.457 -18.078 -7.164 1 95.5 80 ALA B C 1
ATOM 1731 O O . ALA B 1 80 ? 2.131 -17.031 -7.715 1 95.5 80 ALA B O 1
ATOM 1732 N N . GLY B 1 81 ? 2.924 -19.156 -7.805 1 94.12 81 GLY B N 1
ATOM 1733 C CA . GLY B 1 81 ? 3.199 -19.016 -9.227 1 94.12 81 GLY B CA 1
ATOM 1734 C C . GLY B 1 81 ? 4.191 -17.922 -9.547 1 94.12 81 GLY B C 1
ATOM 1735 O O . GLY B 1 81 ? 5.281 -17.875 -8.969 1 94.12 81 GLY B O 1
ATOM 1736 N N . ASP B 1 82 ? 3.758 -16.969 -10.422 1 96.81 82 ASP B N 1
ATOM 1737 C CA . ASP B 1 82 ? 4.645 -15.906 -10.875 1 96.81 82 ASP B CA 1
ATOM 1738 C C . ASP B 1 82 ? 4.301 -14.578 -10.195 1 96.81 82 ASP B C 1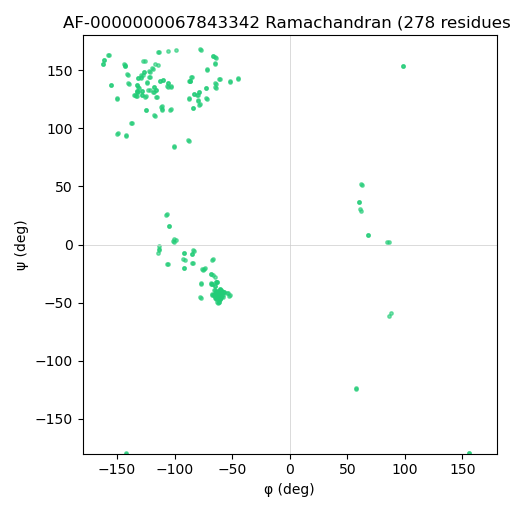
ATOM 1740 O O . ASP B 1 82 ? 4.68 -13.508 -10.68 1 96.81 82 ASP B O 1
ATOM 1744 N N . LEU B 1 83 ? 3.553 -14.656 -9.141 1 98.38 83 LEU B N 1
ATOM 1745 C CA . LEU B 1 83 ? 3.178 -13.453 -8.406 1 98.38 83 LEU B CA 1
ATOM 1746 C C . LEU B 1 83 ? 3.639 -13.547 -6.953 1 98.38 83 LEU B C 1
ATOM 1748 O O . LEU B 1 83 ? 3.602 -14.617 -6.352 1 98.38 83 LEU B O 1
ATOM 1752 N N . ALA B 1 84 ? 4.039 -12.461 -6.418 1 98.75 84 ALA B N 1
ATOM 1753 C CA . ALA B 1 84 ? 4.383 -12.391 -5 1 98.75 84 ALA B CA 1
ATOM 1754 C C . ALA B 1 84 ? 3.965 -11.047 -4.402 1 98.75 84 ALA B C 1
ATOM 1756 O O . ALA B 1 84 ? 3.812 -10.062 -5.125 1 98.75 84 ALA B O 1
ATOM 1757 N N . LEU B 1 85 ? 3.723 -11.039 -3.154 1 98.81 85 LEU B N 1
ATOM 1758 C CA . LEU B 1 85 ? 3.326 -9.891 -2.342 1 98.81 85 LEU B CA 1
ATOM 1759 C C . LEU B 1 85 ? 4.117 -9.852 -1.037 1 98.81 85 LEU B C 1
ATOM 1761 O O . LEU B 1 85 ? 4.223 -10.859 -0.338 1 98.81 85 LEU B O 1
ATOM 1765 N N . ALA B 1 86 ? 4.688 -8.75 -0.75 1 98.94 86 ALA B N 1
ATOM 1766 C CA . ALA B 1 86 ? 5.379 -8.547 0.522 1 98.94 86 ALA B CA 1
ATOM 1767 C C . ALA B 1 86 ? 4.914 -7.262 1.202 1 98.94 86 ALA B C 1
ATOM 1769 O O . ALA B 1 86 ? 4.594 -6.277 0.531 1 98.94 86 ALA B O 1
ATOM 1770 N N . HIS B 1 87 ? 4.812 -7.242 2.486 1 98.94 87 HIS B N 1
ATOM 1771 C CA . HIS B 1 87 ? 4.566 -6.035 3.27 1 98.94 87 HIS B CA 1
ATOM 1772 C C . HIS B 1 87 ? 5.383 -6.039 4.559 1 98.94 87 HIS B C 1
ATOM 1774 O O . HIS B 1 87 ? 5.652 -7.102 5.121 1 98.94 87 HIS B O 1
ATOM 1780 N N . TRP B 1 88 ? 5.801 -4.887 4.957 1 98.88 88 TRP B N 1
ATOM 1781 C CA . TRP B 1 88 ? 6.578 -4.75 6.184 1 98.88 88 TRP B CA 1
ATOM 1782 C C . TRP B 1 88 ? 6.477 -3.334 6.738 1 98.88 88 TRP B C 1
ATOM 1784 O O . TRP B 1 88 ? 5.953 -2.436 6.074 1 98.88 88 TRP B O 1
ATOM 1794 N N . LEU B 1 89 ? 6.824 -3.184 7.969 1 98.69 89 LEU B N 1
ATOM 1795 C CA . LEU B 1 89 ? 7.121 -1.874 8.547 1 98.69 89 LEU B CA 1
ATOM 1796 C C . LEU B 1 89 ? 8.586 -1.507 8.328 1 98.69 89 LEU B C 1
ATOM 1798 O O . LEU B 1 89 ? 9.469 -2.365 8.422 1 98.69 89 LEU B O 1
ATOM 1802 N N . ASN B 1 90 ? 8.781 -0.279 8.039 1 98.44 90 ASN B N 1
ATOM 1803 C CA . ASN B 1 90 ? 10.141 0.175 7.754 1 98.44 90 ASN B CA 1
ATOM 1804 C C . ASN B 1 90 ? 10.547 1.339 8.656 1 98.44 90 ASN B C 1
ATOM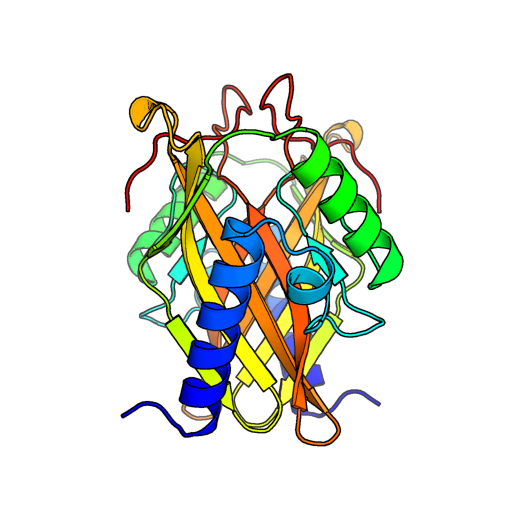 1806 O O . ASN B 1 90 ? 9.938 2.412 8.602 1 98.44 90 ASN B O 1
ATOM 1810 N N . ARG B 1 91 ? 11.523 1.121 9.477 1 97.44 91 ARG B N 1
ATOM 1811 C CA . ARG B 1 91 ? 12.07 2.207 10.289 1 97.44 91 ARG B CA 1
ATOM 1812 C C . ARG B 1 91 ? 13.031 3.066 9.469 1 97.44 91 ARG B C 1
ATOM 1814 O O . ARG B 1 91 ? 13.977 2.553 8.867 1 97.44 91 ARG B O 1
ATOM 1821 N N . CYS B 1 92 ? 12.758 4.32 9.414 1 95.88 92 CYS B N 1
ATOM 1822 C CA . CYS B 1 92 ? 13.586 5.184 8.578 1 95.88 92 CYS B CA 1
ATOM 1823 C C . CYS B 1 92 ? 13.781 6.547 9.234 1 95.88 92 CYS B C 1
ATOM 1825 O O . CYS B 1 92 ? 13 6.945 10.094 1 95.88 92 CYS B O 1
ATOM 1827 N N . GLY B 1 93 ? 14.828 7.168 8.891 1 93 93 GLY B N 1
ATOM 1828 C CA . GLY B 1 93 ? 15.211 8.477 9.398 1 93 93 GLY B CA 1
ATOM 1829 C C . GLY B 1 93 ? 16.703 8.734 9.305 1 93 93 GLY B C 1
ATOM 1830 O O . GLY B 1 93 ? 17.438 7.938 8.734 1 93 93 GLY B O 1
ATOM 1831 N N . PRO B 1 94 ? 17.047 9.945 9.797 1 90.94 94 PRO B N 1
ATOM 1832 C CA . PRO B 1 94 ? 18.484 10.266 9.797 1 90.94 94 PRO B CA 1
ATOM 1833 C C . PRO B 1 94 ? 19.297 9.352 10.711 1 90.94 94 PRO B C 1
ATOM 1835 O O . PRO B 1 94 ? 18.875 9.062 11.836 1 90.94 94 PRO B O 1
ATOM 1838 N N . GLY B 1 95 ? 20.422 8.938 10.266 1 91.19 95 GLY B N 1
ATOM 1839 C CA . GLY B 1 95 ? 21.266 8.023 11.016 1 91.19 95 GLY B CA 1
ATOM 1840 C C . GLY B 1 95 ? 21.969 8.672 12.195 1 91.19 95 GLY B C 1
ATOM 1841 O O . GLY B 1 95 ? 22.438 7.984 13.102 1 91.19 95 GLY B O 1
ATOM 1842 N N . ASP B 1 96 ? 22.078 9.922 12.164 1 90.44 96 ASP B N 1
ATOM 1843 C CA . ASP B 1 96 ? 22.812 10.633 13.211 1 90.44 96 ASP B CA 1
ATOM 1844 C C . ASP B 1 96 ? 21.891 11.07 14.336 1 90.44 96 ASP B C 1
ATOM 1846 O O . ASP B 1 96 ? 22.344 11.562 15.375 1 90.44 96 ASP B O 1
ATOM 1850 N N . ASP B 1 97 ? 20.609 10.891 14.148 1 90 97 ASP B N 1
ATOM 1851 C CA . ASP B 1 97 ? 19.625 11.273 15.164 1 90 97 ASP B CA 1
ATOM 1852 C C . ASP B 1 97 ? 18.484 10.266 15.234 1 90 97 ASP B C 1
ATOM 1854 O O . ASP B 1 97 ? 17.438 10.469 14.617 1 90 97 ASP B O 1
ATOM 1858 N N . GLU B 1 98 ? 18.547 9.367 16.016 1 87.94 98 GLU B N 1
ATOM 1859 C CA . GLU B 1 98 ? 17.578 8.266 16.141 1 87.94 98 GLU B CA 1
ATOM 1860 C C . GLU B 1 98 ? 16.219 8.766 16.578 1 87.94 98 GLU B C 1
ATOM 1862 O O . GLU B 1 98 ? 15.195 8.148 16.281 1 87.94 98 GLU B O 1
ATOM 1867 N N . SER B 1 99 ? 16.281 9.844 17.281 1 89.88 99 SER B N 1
ATOM 1868 C CA . SER B 1 99 ? 15.023 10.383 17.781 1 89.88 99 SER B CA 1
ATOM 1869 C C . SER B 1 99 ? 14.133 10.883 16.641 1 89.88 99 SER B C 1
ATOM 1871 O O . SER B 1 99 ? 12.93 11.055 16.828 1 89.88 99 SER B O 1
ATOM 1873 N N . GLN B 1 100 ? 14.688 11 15.492 1 89.5 100 GLN B N 1
ATOM 1874 C CA . GLN B 1 100 ? 13.938 11.484 14.336 1 89.5 100 GLN B CA 1
ATOM 1875 C C . GLN B 1 100 ? 13.5 10.32 13.445 1 89.5 100 GLN B C 1
ATOM 1877 O O . GLN B 1 100 ? 12.906 10.539 12.383 1 89.5 100 GLN B O 1
ATOM 1882 N N . CYS B 1 101 ? 13.805 9.156 13.961 1 93.88 101 CYS B N 1
ATOM 1883 C CA . CYS B 1 101 ? 13.414 7.984 13.188 1 93.88 101 CYS B CA 1
ATOM 1884 C C . CYS B 1 101 ? 11.984 7.562 13.523 1 93.88 101 CYS B C 1
ATOM 1886 O O . CYS B 1 101 ? 11.547 7.695 14.664 1 93.88 101 CYS B O 1
ATOM 1888 N N . GLY B 1 102 ? 11.234 7.152 12.508 1 95.56 102 GLY B N 1
ATOM 1889 C CA . GLY B 1 102 ? 9.883 6.629 12.648 1 95.56 102 GLY B CA 1
ATOM 1890 C C . GLY B 1 102 ? 9.586 5.477 11.703 1 95.56 102 GLY B C 1
ATOM 1891 O O . GLY B 1 102 ? 10.477 5.016 10.984 1 95.56 102 GLY B O 1
ATOM 1892 N N . PHE B 1 103 ? 8.383 5.008 11.805 1 97.31 103 PHE B N 1
ATOM 1893 C CA . PHE B 1 103 ? 8.008 3.852 11 1 97.31 103 PHE B CA 1
ATOM 1894 C C . PHE B 1 103 ? 7.09 4.266 9.859 1 97.31 103 PHE B C 1
ATOM 1896 O O . PHE B 1 103 ? 6.188 5.086 10.047 1 97.31 103 PHE B O 1
ATOM 1903 N N . MET B 1 104 ? 7.387 3.697 8.703 1 97.62 104 MET B N 1
ATOM 1904 C CA . MET B 1 104 ? 6.523 3.725 7.52 1 97.62 104 MET B CA 1
ATOM 1905 C C . MET B 1 104 ? 6.023 2.326 7.18 1 97.62 104 MET B C 1
ATOM 1907 O O . MET B 1 104 ? 6.496 1.338 7.746 1 97.62 104 MET B O 1
ATOM 1911 N N . ARG B 1 105 ? 5.059 2.232 6.355 1 98.81 105 ARG B N 1
ATOM 1912 C CA . ARG B 1 105 ? 4.574 0.945 5.867 1 98.81 105 ARG B CA 1
ATOM 1913 C C . ARG B 1 105 ? 4.918 0.752 4.395 1 98.81 105 ARG B C 1
ATOM 1915 O O . ARG B 1 105 ? 4.836 1.694 3.605 1 98.81 105 ARG B O 1
ATOM 1922 N N . ALA B 1 106 ? 5.273 -0.458 4.059 1 98.88 106 ALA B N 1
ATOM 1923 C CA . ALA B 1 106 ? 5.582 -0.808 2.676 1 98.88 106 ALA B CA 1
ATOM 1924 C C . ALA B 1 106 ? 4.801 -2.043 2.236 1 98.88 106 ALA B C 1
ATOM 1926 O O . ALA B 1 106 ? 4.688 -3.014 2.988 1 98.88 106 ALA B O 1
ATOM 1927 N N . THR B 1 107 ? 4.18 -2.014 1.095 1 98.94 107 THR B N 1
ATOM 1928 C CA . THR B 1 107 ? 3.59 -3.141 0.382 1 98.94 107 THR B CA 1
ATOM 1929 C C . THR B 1 107 ? 4.129 -3.225 -1.042 1 98.94 107 THR B C 1
ATOM 1931 O O . THR B 1 107 ? 4.102 -2.238 -1.782 1 98.94 107 THR B O 1
ATOM 1934 N N . VAL B 1 108 ? 4.629 -4.367 -1.43 1 98.94 108 VAL B N 1
ATOM 1935 C CA . VAL B 1 108 ? 5.285 -4.492 -2.729 1 98.94 108 VAL B CA 1
ATOM 1936 C C . VAL B 1 108 ? 4.754 -5.727 -3.457 1 98.94 108 VAL B C 1
ATOM 1938 O O . VAL B 1 108 ? 4.621 -6.797 -2.863 1 98.94 108 VAL B O 1
ATOM 1941 N N . GLY B 1 109 ? 4.387 -5.543 -4.715 1 98.94 109 GLY B N 1
ATOM 1942 C CA . GLY B 1 109 ? 4.008 -6.621 -5.609 1 98.94 109 GLY B CA 1
ATOM 1943 C C . GLY B 1 109 ? 5.09 -6.977 -6.609 1 98.94 109 GLY B C 1
ATOM 1944 O O . GLY B 1 109 ? 5.723 -6.09 -7.188 1 98.94 109 GLY B O 1
ATOM 1945 N N . TYR B 1 110 ? 5.312 -8.227 -6.773 1 98.88 110 TYR B N 1
ATOM 1946 C CA . TYR B 1 110 ? 6.332 -8.75 -7.68 1 98.88 110 TYR B CA 1
ATOM 1947 C C . TYR B 1 110 ? 5.711 -9.664 -8.734 1 98.88 110 TYR B C 1
ATOM 1949 O O . TYR B 1 110 ? 4.738 -10.367 -8.453 1 98.88 110 TYR B O 1
ATOM 1957 N N . ARG B 1 111 ? 6.301 -9.672 -9.867 1 98.56 111 ARG B N 1
ATOM 1958 C CA . ARG B 1 111 ? 5.957 -10.617 -10.922 1 98.56 111 ARG B CA 1
ATOM 1959 C C . ARG B 1 111 ? 7.211 -11.25 -11.516 1 98.56 111 ARG B C 1
ATOM 1961 O O . ARG B 1 111 ? 8.203 -10.562 -11.766 1 98.56 111 ARG B O 1
ATOM 1968 N N . ARG B 1 112 ? 7.168 -12.516 -11.633 1 97.56 112 ARG B N 1
ATOM 1969 C CA . ARG B 1 112 ? 8.266 -13.219 -12.289 1 97.56 112 ARG B CA 1
ATOM 1970 C C . ARG B 1 112 ? 8.086 -13.219 -13.805 1 97.56 112 ARG B C 1
ATOM 1972 O O . ARG B 1 112 ? 7.051 -13.664 -14.312 1 97.56 112 ARG B O 1
ATOM 1979 N N . GLN B 1 113 ? 8.984 -12.625 -14.445 1 92.81 113 GLN B N 1
ATOM 1980 C CA . GLN B 1 113 ? 9.016 -12.602 -15.906 1 92.81 113 GLN B CA 1
ATOM 1981 C C . GLN B 1 113 ? 10.414 -12.922 -16.422 1 92.81 113 GLN B C 1
ATOM 1983 O O . GLN B 1 113 ? 11.406 -12.344 -15.969 1 92.81 113 GLN B O 1
ATOM 1988 N N . GLY B 1 114 ? 10.5 -13.898 -17.344 1 92.06 114 GLY B N 1
ATOM 1989 C CA . GLY B 1 114 ? 11.789 -14.297 -17.875 1 92.06 114 GLY B CA 1
ATOM 1990 C C . GLY B 1 114 ? 12.734 -14.836 -16.828 1 92.06 114 GLY B C 1
ATOM 1991 O O . GLY B 1 114 ? 13.93 -14.523 -16.828 1 92.06 114 GLY B O 1
ATOM 1992 N N . GLY B 1 115 ? 12.156 -15.43 -15.828 1 92.75 115 GLY B N 1
ATOM 1993 C CA . GLY B 1 115 ? 12.945 -16.078 -14.797 1 92.75 115 GLY B CA 1
ATOM 1994 C C . GLY B 1 115 ? 13.414 -15.141 -13.711 1 92.75 115 GLY B C 1
ATOM 1995 O O . GLY B 1 115 ? 14.102 -15.547 -12.781 1 92.75 115 GLY B O 1
ATOM 1996 N N . GLN B 1 116 ? 13.016 -13.898 -13.805 1 96.12 116 GLN B N 1
ATOM 1997 C CA . GLN B 1 116 ? 13.445 -12.914 -12.812 1 96.12 116 GLN B CA 1
ATOM 1998 C C . GLN B 1 116 ? 12.242 -12.234 -12.164 1 96.12 116 GLN B C 1
ATOM 2000 O O . GLN B 1 116 ? 11.258 -11.93 -12.836 1 96.12 116 GLN B O 1
ATOM 2005 N N . TRP B 1 117 ? 12.359 -12.055 -10.898 1 98.31 117 TRP B N 1
ATOM 2006 C CA . TRP B 1 117 ? 11.344 -11.289 -10.18 1 98.31 117 TRP B CA 1
ATOM 2007 C C . TRP B 1 117 ? 11.547 -9.789 -10.391 1 98.31 117 TRP B C 1
ATOM 2009 O O . TRP B 1 117 ? 12.664 -9.281 -10.266 1 98.31 117 TRP B O 1
ATOM 2019 N N . GLN B 1 118 ? 10.5 -9.133 -10.719 1 98.62 118 GLN B N 1
ATOM 2020 C CA . GLN B 1 118 ? 10.5 -7.684 -10.859 1 98.62 118 GLN B CA 1
ATOM 2021 C C . GLN B 1 118 ? 9.406 -7.047 -10.008 1 98.62 118 GLN B C 1
ATOM 2023 O O . GLN B 1 118 ? 8.344 -7.645 -9.805 1 98.62 118 GLN B O 1
ATOM 2028 N N . VAL B 1 119 ? 9.656 -5.852 -9.531 1 98.81 119 VAL B N 1
ATOM 2029 C CA . VAL B 1 119 ? 8.656 -5.086 -8.805 1 98.81 119 VAL B CA 1
ATOM 2030 C C . VAL B 1 119 ? 7.672 -4.449 -9.781 1 98.81 119 VAL B C 1
ATOM 2032 O O . VAL B 1 119 ? 8.062 -3.619 -10.609 1 98.81 119 VAL B O 1
ATOM 2035 N N . ILE B 1 120 ? 6.379 -4.801 -9.633 1 98.81 120 ILE B N 1
ATOM 2036 C CA . ILE B 1 120 ? 5.379 -4.262 -10.555 1 98.81 120 ILE B CA 1
ATOM 2037 C C . ILE B 1 120 ? 4.555 -3.191 -9.844 1 98.81 120 ILE B C 1
ATOM 2039 O O . ILE B 1 120 ? 3.883 -2.385 -10.492 1 98.81 120 ILE B O 1
ATOM 2043 N N . HIS B 1 121 ? 4.598 -3.154 -8.547 1 98.94 121 HIS B N 1
ATOM 2044 C CA . HIS B 1 121 ? 3.859 -2.188 -7.742 1 98.94 121 HIS B CA 1
ATOM 2045 C C . HIS B 1 121 ? 4.523 -1.979 -6.387 1 98.94 121 HIS B C 1
ATOM 2047 O O . HIS B 1 121 ? 4.977 -2.939 -5.758 1 98.94 121 HIS B O 1
ATOM 2053 N N . GLU B 1 122 ? 4.617 -0.778 -5.93 1 98.88 122 GLU B N 1
ATOM 2054 C CA . GLU B 1 122 ? 5.066 -0.408 -4.59 1 98.88 122 GLU B CA 1
ATOM 2055 C C . GLU B 1 122 ? 4.113 0.595 -3.945 1 98.88 122 GLU B C 1
ATOM 2057 O O . GLU B 1 122 ? 3.596 1.488 -4.617 1 98.88 122 GLU B O 1
ATOM 2062 N N . HIS B 1 123 ? 3.91 0.481 -2.68 1 98.94 123 HIS B N 1
ATOM 2063 C CA . HIS B 1 123 ? 3.068 1.369 -1.887 1 98.94 123 HIS B CA 1
ATOM 2064 C C . HIS B 1 123 ? 3.729 1.712 -0.556 1 98.94 123 HIS B C 1
ATOM 2066 O O . HIS B 1 123 ? 3.84 0.856 0.325 1 98.94 123 HIS B O 1
ATOM 2072 N N . TRP B 1 124 ? 4.25 2.898 -0.428 1 98.75 124 TRP B N 1
ATOM 2073 C CA . TRP B 1 124 ? 4.844 3.428 0.795 1 98.75 124 TRP B CA 1
ATOM 2074 C C . TRP B 1 124 ? 3.926 4.457 1.446 1 98.75 124 TRP B C 1
ATOM 2076 O O . TRP B 1 124 ? 3.322 5.281 0.758 1 98.75 124 TRP B O 1
ATOM 2086 N N . SER B 1 125 ? 3.793 4.43 2.809 1 98.62 125 SER B N 1
ATOM 2087 C CA . SER B 1 125 ? 2.928 5.441 3.412 1 98.62 125 SER B CA 1
ATOM 2088 C C . SER B 1 125 ? 3.215 5.598 4.902 1 98.62 125 SER B C 1
ATOM 2090 O O . SER B 1 125 ? 3.85 4.734 5.512 1 98.62 125 SER B O 1
ATOM 2092 N N . ALA B 1 126 ? 2.844 6.688 5.441 1 97.44 126 ALA B N 1
ATOM 2093 C CA . ALA B 1 126 ? 2.564 6.906 6.859 1 97.44 126 ALA B CA 1
ATOM 2094 C C . ALA B 1 126 ? 1.081 7.176 7.09 1 97.44 126 ALA B C 1
ATOM 2096 O O . ALA B 1 126 ? 0.418 7.789 6.25 1 97.44 126 ALA B O 1
ATOM 2097 N N . PRO B 1 127 ? 0.546 6.602 8.203 1 96.88 127 PRO B N 1
ATOM 2098 C CA . PRO B 1 127 ? -0.824 7.023 8.5 1 96.88 127 PRO B CA 1
ATOM 2099 C C . PRO B 1 127 ? -0.915 8.492 8.898 1 96.88 127 PRO B C 1
ATOM 2101 O O . PRO B 1 127 ? 0.101 9.117 9.227 1 96.88 127 PRO B O 1
ATOM 2104 N N . PHE B 1 128 ? -2.182 9.078 8.82 1 96 128 PHE B N 1
ATOM 2105 C CA . PHE B 1 128 ? -2.299 10.484 9.211 1 96 128 PHE B CA 1
ATOM 2106 C C . PHE B 1 128 ? -3.377 10.656 10.266 1 96 128 PHE B C 1
ATOM 2108 O O . PHE B 1 128 ? -4.242 9.797 10.43 1 96 128 PHE B O 1
ATOM 2115 N N . ASP B 1 129 ? -3.254 11.766 11.016 1 94.94 129 ASP B N 1
ATOM 2116 C CA . ASP B 1 129 ? -4.242 12.18 12.008 1 94.94 129 ASP B CA 1
ATOM 2117 C C . ASP B 1 129 ? -5.43 12.867 11.352 1 94.94 129 ASP B C 1
ATOM 2119 O O . ASP B 1 129 ? -5.254 13.82 10.586 1 94.94 129 ASP B O 1
ATOM 2123 N N . MET B 1 130 ? -6.555 12.438 11.664 1 89.12 130 MET B N 1
ATOM 2124 C CA . MET B 1 130 ? -7.742 12.938 10.977 1 89.12 130 MET B CA 1
ATOM 2125 C C . MET B 1 130 ? -7.992 14.406 11.32 1 89.12 130 MET B C 1
ATOM 2127 O O . MET B 1 130 ? -8.492 15.164 10.484 1 89.12 130 MET B O 1
ATOM 2131 N N . GLU B 1 131 ? -7.664 14.742 12.508 1 90.94 131 GLU B N 1
ATOM 2132 C CA . GLU B 1 131 ? -7.941 16.094 12.961 1 90.94 131 GLU B CA 1
ATOM 2133 C C . GLU B 1 131 ? -6.922 17.094 12.406 1 90.94 131 GLU B C 1
ATOM 2135 O O . GLU B 1 131 ? -7.293 18.125 11.867 1 90.94 131 GLU B O 1
ATOM 2140 N N . THR B 1 132 ? -5.648 16.75 12.461 1 93.31 132 THR B N 1
ATOM 2141 C CA . THR B 1 132 ? -4.598 17.672 12.055 1 93.31 132 THR B CA 1
ATOM 2142 C C . THR B 1 132 ? -4.25 17.484 10.578 1 93.31 132 THR B C 1
ATOM 2144 O O . THR B 1 132 ? -3.613 18.344 9.969 1 93.31 132 THR B O 1
ATOM 2147 N N . GLN B 1 133 ? -4.629 16.25 10.055 1 93.62 133 GLN B N 1
ATOM 2148 C CA . GLN B 1 133 ? -4.336 15.828 8.688 1 93.62 133 GLN B CA 1
ATOM 2149 C C . GLN B 1 133 ? -2.836 15.617 8.492 1 93.62 133 GLN B C 1
ATOM 2151 O O . GLN B 1 133 ? -2.365 15.492 7.359 1 93.62 133 GLN B O 1
ATOM 2156 N N . LYS B 1 134 ? -2.088 15.672 9.578 1 95.5 134 LYS B N 1
ATOM 2157 C CA . LYS B 1 134 ? -0.643 15.484 9.5 1 95.5 134 LYS B CA 1
ATOM 2158 C C . LYS B 1 134 ? -0.279 14.008 9.555 1 95.5 134 LYS B C 1
ATOM 2160 O O . LYS B 1 134 ? -0.892 13.234 10.297 1 95.5 134 LYS B O 1
ATOM 2165 N N . ALA B 1 135 ? 0.756 13.641 8.797 1 95 135 ALA B N 1
ATOM 2166 C CA . ALA B 1 135 ? 1.305 12.289 8.836 1 95 135 ALA B CA 1
ATOM 2167 C C . ALA B 1 135 ? 1.82 11.945 10.234 1 95 135 ALA B C 1
ATOM 2169 O O . ALA B 1 135 ? 2.377 12.805 10.922 1 95 135 ALA B O 1
ATOM 2170 N N . LEU B 1 136 ? 1.612 10.711 10.602 1 95.25 136 LEU B N 1
ATOM 2171 C CA . LEU B 1 136 ? 2.045 10.227 11.906 1 95.25 136 LEU B CA 1
ATOM 2172 C C . LEU B 1 136 ? 3.307 9.383 11.789 1 95.25 136 LEU B C 1
ATOM 2174 O O . LEU B 1 136 ? 3.27 8.281 11.227 1 95.25 136 LEU B O 1
ATOM 2178 N N . PHE B 1 137 ? 4.402 9.867 12.414 1 93.31 137 PHE B N 1
ATOM 2179 C CA . PHE B 1 137 ? 5.688 9.188 12.273 1 93.31 137 PHE B CA 1
ATOM 2180 C C . PHE B 1 137 ? 6.137 8.602 13.609 1 93.31 137 PHE B C 1
ATOM 2182 O O . PHE B 1 137 ? 7.129 7.879 13.672 1 93.31 137 PHE B O 1
ATOM 2189 N N . ASP B 1 138 ? 5.406 8.852 14.641 1 92.38 138 ASP B N 1
ATOM 2190 C CA . ASP B 1 138 ? 5.867 8.508 15.984 1 92.38 138 ASP B CA 1
ATOM 2191 C C . ASP B 1 138 ? 5.219 7.215 16.469 1 92.38 138 ASP B C 1
ATOM 2193 O O . ASP B 1 138 ? 5.453 6.785 17.594 1 92.38 138 ASP B O 1
ATOM 2197 N N . LEU B 1 139 ? 4.461 6.68 15.625 1 94.31 139 LEU B N 1
ATOM 2198 C CA . LEU B 1 139 ? 3.814 5.43 16.016 1 94.31 139 LEU B CA 1
ATOM 2199 C C . LEU B 1 139 ? 4.828 4.289 16.062 1 94.31 139 LEU B C 1
ATOM 2201 O O . LEU B 1 139 ? 5.816 4.293 15.336 1 94.31 139 LEU B O 1
ATOM 2205 N N . LYS B 1 140 ? 4.551 3.281 16.953 1 92.75 140 LYS B N 1
ATOM 2206 C CA . LYS B 1 140 ? 5.41 2.113 17.125 1 92.75 140 LYS B CA 1
ATOM 2207 C C . LYS B 1 140 ? 4.656 0.826 16.797 1 92.75 140 LYS B C 1
ATOM 2209 O O . LYS B 1 140 ? 3.438 0.756 16.969 1 92.75 140 LYS B O 1
ATOM 2214 N N . PRO B 1 141 ? 5.352 -0.171 16.359 1 94.19 141 PRO B N 1
ATOM 2215 C CA . PRO B 1 141 ? 4.707 -1.43 15.969 1 94.19 141 PRO B CA 1
ATOM 2216 C C . PRO B 1 141 ? 3.918 -2.064 17.109 1 94.19 141 PRO B C 1
ATOM 2218 O O . PRO B 1 141 ? 4.281 -1.912 18.281 1 94.19 141 PRO B O 1
#

Solvent-accessible surface area (backbone atoms only — not comparable to full-atom values): 14611 Å² total; per-residue (Å²): 132,82,49,72,64,32,49,53,49,53,50,51,51,53,54,36,45,50,19,55,68,67,66,33,62,69,55,52,53,62,44,48,30,68,75,16,41,32,30,47,38,52,80,42,76,61,32,71,21,39,68,54,42,46,54,50,52,53,52,55,52,69,74,50,86,63,61,58,38,67,42,86,41,79,77,44,72,46,58,25,84,48,31,33,42,34,37,30,37,32,39,33,32,47,51,89,39,67,87,64,41,26,41,34,38,39,39,38,34,33,37,52,55,94,90,36,72,24,35,45,31,40,38,36,29,45,20,23,35,85,86,79,36,30,53,46,43,81,58,74,137,133,82,50,72,64,33,50,51,49,53,50,49,50,53,52,37,46,49,18,56,66,66,66,33,62,70,56,52,52,62,44,48,28,67,76,16,42,31,29,47,39,53,80,41,75,61,33,72,22,40,66,53,42,46,54,49,52,52,52,56,53,69,76,51,84,63,59,56,39,69,42,86,40,79,76,44,72,47,59,25,83,48,32,34,42,36,38,30,38,34,39,32,31,48,51,87,40,67,86,66,40,27,43,34,40,40,40,38,34,33,36,52,55,96,89,36,72,23,34,46,31,40,38,36,32,44,22,21,34,84,87,78,35,30,52,45,44,82,57,72,134